Protein AF-A0A920CRT6-F1 (afdb_monomer)

Sequence (179 aa):
MFVKCAEPSNIHSDFRALINLQKKLIRDFSQVRCQIQNWLDCFFPKYGQVFKDWEGKASLITLSEFPTPTEIVMLGPKAILCRWKKDVKRAVGYKRAVQLFEAANQSIELSKGLKTAEIELRMLLEKYKMLGKHLTEILTELRRLLVQISGAKEMLVMPDLSIINLASYLSELEHPRNN

Solvent-accessible surface area (backbone atoms only — not comparable to full-atom values): 10272 Å² total; per-residue (Å²): 136,83,82,76,73,75,54,71,71,54,55,56,50,52,50,51,51,49,52,55,49,49,58,50,49,53,50,55,43,52,52,44,52,49,51,53,52,52,50,35,56,69,44,36,66,48,50,56,82,67,36,85,52,60,83,39,71,64,42,46,48,37,58,70,76,41,65,44,34,61,48,38,48,73,58,32,36,69,52,50,39,57,56,38,49,77,82,42,87,82,86,74,55,66,71,56,26,44,46,45,27,55,37,17,62,79,26,34,84,68,48,65,89,47,68,64,58,57,52,49,52,50,54,46,53,51,50,46,53,50,46,54,50,52,51,52,52,50,54,53,50,52,53,56,50,46,58,72,78,41,89,55,67,75,70,69,69,47,94,64,89,44,70,66,62,56,51,54,51,51,55,45,70,78,50,68,79,88,124

Nearest PDB structures (foldseek):
  7a0g-assembly1_GGG  TM=2.226E-01  e=9.889E-01  Serratia marcescens
  8v8v-assembly2_D  TM=3.205E-01  e=4.276E+00  Homo sapiens
  8i4v-assembly1_A  TM=3.778E-01  e=8.685E+00  Saccharomyces cerevisiae S288C
  7a0g-assembly1_EEE  TM=2.272E-01  e=2.795E+00  Serratia marcescens

Secondary structure (DSSP, 8-state):
-------HHHHHHHHHHHHHHHHHHHHHHHHHHHHHHHHHHHH-TTHHHH-S-TTSHHHHHHHHH--SHHHHHHHHHHHHHHHHHHH-SSS--HHHHHHHHHHHHTTHHHHTT-HHHHHHHHHHHHHHHHHHHHHHHHHHHHHHHHHHHS--TTGGG-SS--HHHHHHHHHHHHS----

Mean predicted aligned error: 8.72 Å

Organism: NCBI:txid116718

Radius of gyration: 22.27 Å; Cα contacts (8 Å, |Δi|>4): 135; chains: 1; bounding box: 52×34×65 Å

Structure (mmCIF, N/CA/C/O backbone):
data_AF-A0A920CRT6-F1
#
_entry.id   AF-A0A920CRT6-F1
#
loop_
_atom_site.group_PDB
_atom_site.id
_atom_site.type_symbol
_atom_site.label_atom_id
_atom_site.label_alt_id
_atom_site.label_comp_id
_atom_site.label_asym_id
_atom_site.label_entity_id
_atom_site.label_seq_id
_atom_site.pdbx_PDB_ins_code
_atom_site.Cartn_x
_atom_site.Cartn_y
_atom_site.Cartn_z
_atom_site.occupancy
_atom_site.B_iso_or_equiv
_atom_site.auth_seq_id
_atom_site.auth_comp_id
_atom_site.auth_asym_id
_atom_site.auth_atom_id
_atom_site.pdbx_PDB_model_num
ATOM 1 N N . MET A 1 1 ? 9.601 19.789 -42.447 1.00 33.09 1 MET A N 1
ATOM 2 C CA . MET A 1 1 ? 9.149 19.049 -41.248 1.00 33.09 1 MET A CA 1
ATOM 3 C C . MET A 1 1 ? 10.091 17.868 -41.073 1.00 33.09 1 MET A C 1
ATOM 5 O O . MET A 1 1 ? 9.954 16.886 -41.785 1.00 33.09 1 MET A O 1
ATOM 9 N N . PHE A 1 2 ? 11.125 18.005 -40.242 1.00 33.66 2 PHE A N 1
ATOM 10 C CA . PHE A 1 2 ? 12.077 16.920 -40.002 1.00 33.66 2 PHE A CA 1
ATOM 11 C C . PHE A 1 2 ? 11.528 16.029 -38.890 1.00 33.66 2 PHE A C 1
ATOM 13 O O . PHE A 1 2 ? 11.482 16.437 -37.731 1.00 33.66 2 PHE A O 1
ATOM 20 N N . VAL A 1 3 ? 11.099 14.819 -39.249 1.00 44.81 3 VAL A N 1
ATOM 21 C CA . VAL A 1 3 ? 10.990 13.720 -38.289 1.00 44.81 3 VAL A CA 1
ATOM 22 C C . VAL A 1 3 ? 12.421 13.433 -37.851 1.00 44.81 3 VAL A C 1
ATOM 24 O O . VAL A 1 3 ? 13.221 12.917 -38.627 1.00 44.81 3 VAL A O 1
ATOM 27 N N . LYS A 1 4 ? 12.782 13.862 -36.641 1.00 42.56 4 LYS A N 1
ATOM 28 C CA . LYS A 1 4 ? 14.066 13.523 -36.029 1.00 42.56 4 LYS A CA 1
ATOM 29 C C . LYS A 1 4 ? 14.005 12.024 -35.722 1.00 42.56 4 LYS A C 1
ATOM 31 O O . LYS A 1 4 ? 13.512 11.630 -34.671 1.00 42.56 4 LYS A O 1
ATOM 36 N N . CYS A 1 5 ? 14.409 11.186 -36.677 1.00 44.28 5 CYS A N 1
ATOM 37 C CA . CYS A 1 5 ? 14.710 9.787 -36.403 1.00 44.28 5 CYS A CA 1
ATOM 38 C C . CYS A 1 5 ? 15.778 9.797 -35.310 1.00 44.28 5 CYS A C 1
ATOM 40 O O . CYS A 1 5 ? 16.877 10.301 -35.534 1.00 44.28 5 CYS A O 1
ATOM 42 N N . ALA A 1 6 ? 15.421 9.367 -34.101 1.00 50.28 6 ALA A N 1
ATOM 43 C CA . ALA A 1 6 ? 16.376 9.277 -33.011 1.00 50.28 6 ALA A CA 1
ATOM 44 C C . ALA A 1 6 ? 17.527 8.366 -33.462 1.00 50.28 6 ALA A C 1
ATOM 46 O O . ALA A 1 6 ? 17.284 7.248 -33.915 1.00 50.28 6 ALA A O 1
ATOM 47 N N . GLU A 1 7 ? 18.764 8.860 -33.396 1.00 57.25 7 GLU A N 1
ATOM 48 C CA . GLU A 1 7 ? 19.938 8.037 -33.683 1.00 57.25 7 GLU A CA 1
ATOM 49 C C . GLU A 1 7 ? 19.944 6.818 -32.742 1.00 57.25 7 GLU A C 1
ATOM 51 O O . GLU A 1 7 ? 19.602 6.975 -31.565 1.00 57.25 7 GLU A O 1
ATOM 56 N N . PRO A 1 8 ? 20.354 5.620 -33.203 1.00 57.41 8 PRO A N 1
ATOM 57 C CA . PRO A 1 8 ? 20.359 4.401 -32.386 1.00 57.41 8 PRO A CA 1
ATOM 58 C C . PRO A 1 8 ? 21.058 4.587 -31.029 1.00 57.41 8 PRO A C 1
ATOM 60 O O . PRO A 1 8 ? 20.566 4.128 -30.002 1.00 57.41 8 PRO A O 1
ATOM 63 N N . SER A 1 9 ? 22.149 5.363 -31.011 1.00 60.44 9 SER A N 1
ATOM 64 C CA . SER A 1 9 ? 22.884 5.768 -29.802 1.00 60.44 9 SER A CA 1
ATOM 65 C C . SER A 1 9 ? 21.994 6.443 -28.742 1.00 60.44 9 SER A C 1
ATOM 67 O O . SER A 1 9 ? 22.097 6.147 -27.550 1.00 60.44 9 SER A O 1
ATOM 69 N N . ASN A 1 10 ? 21.062 7.300 -29.170 1.00 74.00 10 ASN A N 1
ATOM 70 C CA . ASN A 1 10 ? 20.166 8.029 -28.275 1.00 74.00 10 ASN A CA 1
ATOM 71 C C . ASN A 1 10 ? 19.123 7.100 -27.630 1.00 74.00 10 ASN A C 1
ATOM 73 O O . ASN A 1 10 ? 18.883 7.170 -26.429 1.00 74.00 10 ASN A O 1
ATOM 77 N N . ILE A 1 11 ? 18.574 6.154 -28.399 1.00 75.44 11 ILE A N 1
ATOM 78 C CA . ILE A 1 11 ? 17.569 5.197 -27.909 1.00 75.44 11 ILE A CA 1
ATOM 79 C C . ILE A 1 11 ? 18.161 4.271 -26.831 1.00 75.44 11 ILE A C 1
ATOM 81 O O . ILE A 1 11 ? 17.526 4.035 -25.802 1.00 75.44 11 ILE A O 1
ATOM 85 N N . HIS A 1 12 ? 19.386 3.771 -27.025 1.00 79.12 12 HIS A N 1
ATOM 86 C CA . HIS A 1 12 ? 20.067 2.947 -26.017 1.00 79.12 12 HIS A CA 1
ATOM 87 C C . HIS A 1 12 ? 20.404 3.739 -24.743 1.00 79.12 12 HIS A C 1
ATOM 89 O O . HIS A 1 12 ? 20.269 3.214 -23.633 1.00 79.12 12 HIS A O 1
ATOM 95 N N . SER A 1 13 ? 20.798 5.009 -24.889 1.00 83.44 13 SER A N 1
ATOM 96 C CA . SER A 1 13 ? 21.049 5.919 -23.766 1.00 83.44 13 SER A CA 1
ATOM 97 C C . SER A 1 13 ? 19.779 6.175 -22.944 1.00 83.44 13 SER A C 1
ATOM 99 O O . SER A 1 13 ? 19.788 5.989 -21.723 1.00 83.44 13 SER A O 1
ATOM 101 N N . ASP A 1 14 ? 18.668 6.509 -23.605 1.00 85.94 14 ASP A N 1
ATOM 102 C CA . ASP A 1 14 ? 17.363 6.726 -22.968 1.00 85.94 14 ASP A CA 1
ATOM 103 C C . ASP A 1 14 ? 16.865 5.464 -22.257 1.00 85.94 14 ASP A C 1
ATOM 105 O O . ASP A 1 14 ? 16.404 5.518 -21.113 1.00 85.94 14 ASP A O 1
ATOM 109 N N . PHE A 1 15 ? 17.025 4.299 -22.888 1.00 84.88 15 PHE A N 1
ATOM 110 C CA . PHE A 1 15 ? 16.661 3.017 -22.295 1.00 84.88 15 PHE A CA 1
ATOM 111 C C . PHE A 1 15 ? 17.448 2.741 -21.004 1.00 84.88 15 PHE A C 1
ATOM 113 O O . PHE A 1 15 ? 16.866 2.396 -19.971 1.00 84.88 15 PHE A O 1
ATOM 120 N N . ARG A 1 16 ? 18.766 2.978 -21.014 1.00 85.44 16 ARG A N 1
ATOM 121 C CA . ARG A 1 16 ? 19.613 2.851 -19.819 1.00 85.44 16 ARG A CA 1
ATOM 122 C C . ARG A 1 16 ? 19.219 3.852 -18.728 1.00 85.44 16 ARG A C 1
ATOM 124 O O . ARG A 1 16 ? 19.164 3.486 -17.550 1.00 85.44 16 ARG A O 1
ATOM 131 N N . ALA A 1 17 ? 18.921 5.097 -19.095 1.00 90.06 17 ALA A N 1
ATOM 132 C CA . ALA A 1 17 ? 18.460 6.116 -18.154 1.00 90.06 17 ALA A CA 1
ATOM 133 C C . ALA A 1 17 ? 17.138 5.708 -17.479 1.00 90.06 17 ALA A C 1
ATOM 135 O O . ALA A 1 17 ? 17.013 5.809 -16.254 1.00 90.06 17 ALA A O 1
ATOM 136 N N . LEU A 1 18 ? 16.189 5.161 -18.243 1.00 89.81 18 LEU A N 1
ATOM 137 C CA . LEU A 1 18 ? 14.912 4.670 -17.727 1.00 89.81 18 LEU A CA 1
ATOM 138 C C . LEU A 1 18 ? 15.068 3.453 -16.810 1.00 89.81 18 LEU A C 1
ATOM 140 O O . LEU A 1 18 ? 14.403 3.402 -15.777 1.00 89.81 18 LEU A O 1
ATOM 144 N N . ILE A 1 19 ? 15.975 2.516 -17.108 1.00 88.00 19 ILE A N 1
ATOM 145 C CA . ILE A 1 19 ? 16.288 1.386 -16.210 1.00 88.00 19 ILE A CA 1
ATOM 146 C C . ILE A 1 19 ? 16.832 1.891 -14.870 1.00 88.00 19 ILE A C 1
ATOM 148 O O . ILE A 1 19 ? 16.412 1.437 -13.801 1.00 88.00 19 ILE A O 1
ATOM 152 N N . ASN A 1 20 ? 17.736 2.871 -14.898 1.00 89.62 20 ASN A N 1
ATOM 153 C CA . ASN A 1 20 ? 18.267 3.474 -13.676 1.00 89.62 20 ASN A CA 1
ATOM 154 C C . ASN A 1 20 ? 17.171 4.174 -12.860 1.00 89.62 20 ASN A C 1
ATOM 156 O O . ASN A 1 20 ? 17.135 4.046 -11.629 1.00 89.62 20 ASN A O 1
ATOM 160 N N . LEU A 1 21 ? 16.254 4.872 -13.533 1.00 91.56 21 LEU A N 1
ATOM 161 C CA . LEU A 1 21 ? 15.120 5.529 -12.892 1.00 91.56 21 LEU A CA 1
ATOM 162 C C . LEU A 1 21 ? 14.134 4.512 -12.299 1.00 91.56 21 LEU A C 1
ATOM 164 O O . LEU A 1 21 ? 13.744 4.653 -11.141 1.00 91.56 21 LEU A O 1
ATOM 168 N N . GLN A 1 22 ? 13.809 3.443 -13.031 1.00 90.69 22 GLN A N 1
ATOM 169 C CA . GLN A 1 22 ? 13.000 2.320 -12.549 1.00 90.69 22 GLN A CA 1
ATOM 170 C C . GLN A 1 22 ? 13.606 1.719 -11.273 1.00 90.69 22 GLN A C 1
ATOM 172 O O . GLN A 1 22 ? 12.915 1.548 -10.268 1.00 90.69 22 GLN A O 1
ATOM 177 N N . LYS A 1 23 ? 14.920 1.459 -11.278 1.00 90.19 23 LYS A N 1
ATOM 178 C CA . LYS A 1 23 ? 15.653 0.923 -10.123 1.00 90.19 23 LYS A CA 1
ATOM 179 C C . LYS A 1 23 ? 15.553 1.847 -8.909 1.00 90.19 23 LYS A C 1
ATOM 181 O O . LYS A 1 23 ? 15.460 1.362 -7.782 1.00 90.19 23 LYS A O 1
ATOM 186 N N . LYS A 1 24 ? 15.600 3.168 -9.113 1.00 92.56 24 LYS A N 1
ATOM 187 C CA . LYS A 1 24 ? 15.410 4.155 -8.042 1.00 92.56 24 LYS A CA 1
ATOM 188 C C . LYS A 1 24 ? 13.980 4.114 -7.501 1.00 92.56 24 LYS A C 1
ATOM 190 O O . LYS A 1 24 ? 13.816 3.946 -6.297 1.00 92.56 24 LYS A O 1
ATOM 195 N N . LEU A 1 25 ? 12.972 4.168 -8.373 1.00 93.06 25 LEU A N 1
ATOM 196 C CA . LEU A 1 25 ? 11.569 4.138 -7.953 1.00 93.06 25 LEU A CA 1
ATOM 197 C C . LEU A 1 25 ? 11.197 2.855 -7.210 1.00 93.06 25 LEU A C 1
ATOM 199 O O . LEU A 1 25 ? 10.467 2.932 -6.231 1.00 93.06 25 LEU A O 1
ATOM 203 N N . ILE A 1 26 ? 11.714 1.692 -7.618 1.00 91.00 26 ILE A N 1
ATOM 204 C CA . ILE A 1 26 ? 11.467 0.426 -6.908 1.00 91.00 26 ILE A CA 1
ATOM 205 C C . ILE A 1 26 ? 11.993 0.491 -5.468 1.00 91.00 26 ILE A C 1
ATOM 207 O O . ILE A 1 26 ? 11.313 0.031 -4.553 1.00 91.00 26 ILE A O 1
ATOM 211 N N . ARG A 1 27 ? 13.171 1.090 -5.238 1.00 93.75 27 ARG A N 1
ATOM 212 C CA . ARG A 1 27 ? 13.697 1.278 -3.875 1.00 93.75 27 ARG A CA 1
ATOM 213 C C . ARG A 1 27 ? 12.811 2.211 -3.058 1.00 93.75 27 ARG A C 1
ATOM 215 O O . ARG A 1 27 ? 12.439 1.855 -1.943 1.00 93.75 27 ARG A O 1
ATOM 222 N N . ASP A 1 28 ? 12.442 3.355 -3.629 1.00 94.56 28 ASP A N 1
ATOM 223 C CA . ASP A 1 28 ? 11.594 4.342 -2.956 1.00 94.56 28 ASP A CA 1
ATOM 224 C C . ASP A 1 28 ? 10.211 3.748 -2.629 1.00 94.56 28 ASP A C 1
ATOM 226 O O . ASP A 1 28 ? 9.681 3.950 -1.537 1.00 94.56 28 ASP A O 1
ATOM 230 N N . PHE A 1 29 ? 9.647 2.959 -3.548 1.00 93.38 29 PHE A N 1
ATOM 231 C CA . PHE A 1 29 ? 8.371 2.266 -3.374 1.00 93.38 29 PHE A CA 1
ATOM 232 C C . PHE A 1 29 ? 8.443 1.230 -2.248 1.00 93.38 29 PHE A C 1
ATOM 234 O O . PHE A 1 29 ? 7.599 1.241 -1.353 1.00 93.38 29 PHE A O 1
ATOM 241 N N . SER A 1 30 ? 9.480 0.387 -2.233 1.00 94.00 30 SER A N 1
ATOM 242 C CA . SER A 1 30 ? 9.711 -0.588 -1.158 1.00 94.00 30 SER A CA 1
ATOM 243 C C . SER A 1 30 ? 9.908 0.075 0.204 1.00 94.00 30 SER A C 1
ATOM 245 O O . SER A 1 30 ? 9.388 -0.417 1.205 1.00 94.00 30 SER A O 1
ATOM 247 N N . GLN A 1 31 ? 10.607 1.212 0.258 1.00 97.12 31 GLN A N 1
ATOM 248 C CA . GLN A 1 31 ? 10.770 1.966 1.499 1.00 97.12 31 GLN A CA 1
ATOM 249 C C . GLN A 1 31 ? 9.420 2.457 2.030 1.00 97.12 31 GLN A C 1
ATOM 251 O O . GLN A 1 31 ? 9.129 2.271 3.208 1.00 97.12 31 GLN A O 1
ATOM 256 N N . VAL A 1 32 ? 8.571 3.023 1.170 1.00 97.56 32 VAL A N 1
ATOM 257 C CA . VAL A 1 32 ? 7.234 3.488 1.574 1.00 97.56 32 VAL A CA 1
ATOM 258 C C . VAL A 1 32 ? 6.349 2.330 2.031 1.00 97.56 32 VAL A C 1
ATOM 260 O O . VAL A 1 32 ? 5.648 2.468 3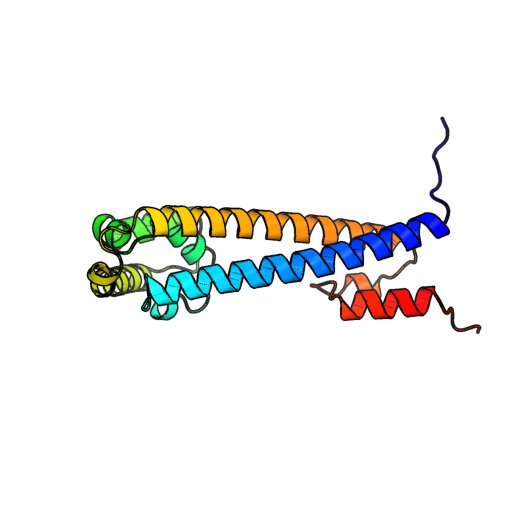.030 1.00 97.56 32 VAL A O 1
ATOM 263 N N . ARG A 1 33 ? 6.414 1.168 1.368 1.00 96.44 33 ARG A N 1
ATOM 264 C CA . ARG A 1 33 ? 5.696 -0.040 1.814 1.00 96.44 33 ARG A CA 1
ATOM 265 C C . ARG A 1 33 ? 6.114 -0.458 3.222 1.00 96.44 33 ARG A C 1
ATOM 267 O O . ARG A 1 33 ? 5.256 -0.734 4.052 1.00 96.44 33 ARG A O 1
ATOM 274 N N . CYS A 1 34 ? 7.417 -0.449 3.500 1.00 96.94 34 CYS A N 1
ATOM 275 C CA . CYS A 1 34 ? 7.950 -0.746 4.828 1.00 96.94 34 CYS A CA 1
ATOM 276 C C . CYS A 1 34 ? 7.477 0.279 5.873 1.00 96.94 34 CYS A C 1
ATOM 278 O O . CYS A 1 34 ? 7.047 -0.101 6.956 1.00 96.94 34 CYS A O 1
ATOM 280 N N . GLN A 1 35 ? 7.469 1.572 5.534 1.00 97.00 35 GLN A N 1
ATOM 281 C CA . GLN A 1 35 ? 6.957 2.620 6.424 1.00 97.00 35 GLN A CA 1
ATOM 282 C C . GLN A 1 35 ? 5.475 2.421 6.765 1.00 97.00 35 GLN A C 1
ATOM 284 O O . GLN A 1 35 ? 5.103 2.555 7.926 1.00 97.00 35 GLN A O 1
ATOM 289 N N . ILE A 1 36 ? 4.640 2.059 5.785 1.00 96.56 36 ILE A N 1
ATOM 290 C CA . ILE A 1 36 ? 3.218 1.766 6.021 1.00 96.56 36 ILE A CA 1
ATOM 291 C C . ILE A 1 36 ? 3.059 0.519 6.895 1.00 96.56 36 ILE A C 1
ATOM 293 O O . ILE A 1 36 ? 2.258 0.537 7.825 1.00 96.56 36 ILE A O 1
ATOM 297 N N . GLN A 1 37 ? 3.832 -0.540 6.646 1.00 95.12 37 GLN A N 1
ATOM 298 C CA . GLN A 1 37 ? 3.794 -1.742 7.480 1.00 95.12 37 GLN A CA 1
ATOM 299 C C . GLN A 1 37 ? 4.174 -1.427 8.933 1.00 95.12 37 GLN A C 1
ATOM 301 O O . GLN A 1 37 ? 3.429 -1.774 9.842 1.00 95.12 37 GLN A O 1
ATOM 306 N N . ASN A 1 38 ? 5.260 -0.683 9.150 1.00 94.25 38 ASN A N 1
ATOM 307 C CA . ASN A 1 38 ? 5.677 -0.262 10.488 1.00 94.25 38 ASN A CA 1
ATOM 308 C C . ASN A 1 38 ? 4.616 0.611 11.168 1.00 94.25 38 ASN A C 1
ATOM 310 O O . ASN A 1 38 ? 4.371 0.473 12.363 1.00 94.25 38 ASN A O 1
ATOM 314 N N . TRP A 1 39 ? 3.962 1.499 10.412 1.00 93.81 39 TRP A N 1
ATOM 315 C CA . TRP A 1 39 ? 2.852 2.295 10.926 1.00 93.81 39 TRP A CA 1
ATOM 316 C C . TRP A 1 39 ? 1.710 1.393 11.415 1.00 93.81 39 TRP A C 1
ATOM 318 O O . TRP A 1 39 ? 1.204 1.581 12.521 1.00 93.81 39 TRP A O 1
ATOM 328 N N . LEU A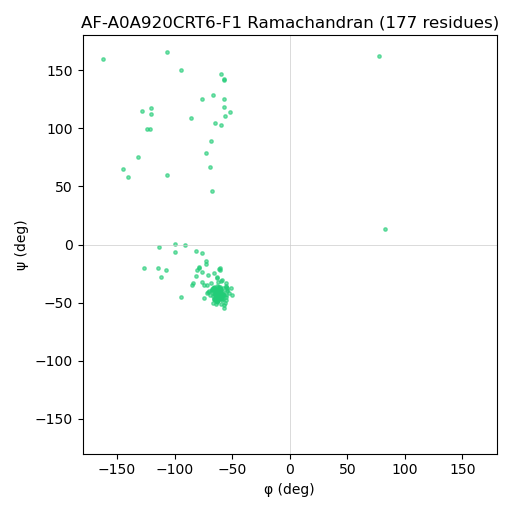 1 40 ? 1.335 0.380 10.625 1.00 93.62 40 LEU A N 1
ATOM 329 C CA . LEU A 1 40 ? 0.311 -0.594 11.009 1.00 93.62 40 LEU A CA 1
ATOM 330 C C . LEU A 1 40 ? 0.725 -1.369 12.258 1.00 93.62 40 LEU A C 1
ATOM 332 O O . LEU A 1 40 ? -0.093 -1.533 13.154 1.00 93.62 40 LEU A O 1
ATOM 336 N N . ASP A 1 41 ? 1.979 -1.792 12.362 1.00 91.31 41 ASP A N 1
ATOM 337 C CA . ASP A 1 41 ? 2.457 -2.550 13.518 1.00 91.31 41 ASP A CA 1
ATOM 338 C C . ASP A 1 41 ? 2.444 -1.705 14.807 1.00 91.31 41 ASP A C 1
ATOM 340 O O . ASP A 1 41 ? 2.086 -2.209 15.872 1.00 91.31 41 ASP A O 1
ATOM 344 N N . CYS A 1 42 ? 2.760 -0.408 14.714 1.00 88.94 42 CYS A N 1
ATOM 345 C CA . CYS A 1 42 ? 2.756 0.515 15.852 1.00 88.94 42 CYS A CA 1
ATOM 346 C C . CYS A 1 42 ? 1.345 0.914 16.305 1.00 88.94 42 CYS A C 1
ATOM 348 O O . CYS A 1 42 ? 1.063 0.939 17.503 1.00 88.94 42 CYS A O 1
ATOM 350 N N . PHE A 1 43 ? 0.462 1.257 15.364 1.00 87.81 43 PHE A N 1
ATOM 351 C CA . PHE A 1 43 ? -0.821 1.899 15.681 1.00 87.81 43 PHE A CA 1
ATOM 352 C C . PHE A 1 43 ? -2.024 0.969 15.511 1.00 87.81 43 PHE A C 1
ATOM 354 O O . PHE A 1 43 ? -3.063 1.174 16.142 1.00 87.81 43 PHE A O 1
ATOM 361 N N . PHE A 1 44 ? -1.891 -0.089 14.710 1.00 90.62 44 PHE A N 1
ATOM 362 C CA . PHE A 1 44 ? -2.956 -1.049 14.439 1.00 90.62 44 PHE A CA 1
ATOM 363 C C . PHE A 1 44 ? -2.448 -2.509 14.370 1.00 90.62 44 PHE A C 1
ATOM 365 O O . PHE A 1 44 ? -2.680 -3.209 13.381 1.00 90.62 44 PHE A O 1
ATOM 372 N N . PRO A 1 45 ? -1.818 -3.037 15.435 1.00 88.38 45 PRO A N 1
ATOM 373 C CA . PRO A 1 45 ? -1.089 -4.315 15.408 1.00 88.38 45 PRO A CA 1
ATOM 374 C C . PRO A 1 45 ? -1.945 -5.542 15.048 1.00 88.38 45 PRO A C 1
ATOM 376 O O . PRO A 1 45 ? -1.430 -6.579 14.634 1.00 88.38 45 PRO A O 1
ATOM 379 N N . LYS A 1 46 ? -3.275 -5.457 15.188 1.00 90.19 46 LYS A N 1
ATOM 380 C CA . LYS A 1 46 ? -4.209 -6.539 14.819 1.00 90.19 46 LYS A CA 1
ATOM 381 C C . LYS A 1 46 ? -4.716 -6.456 13.381 1.00 90.19 46 LYS A C 1
ATOM 383 O O . LYS A 1 46 ? -5.456 -7.338 12.947 1.00 90.19 46 LYS A O 1
ATOM 388 N N . TYR A 1 47 ? -4.296 -5.453 12.615 1.00 92.50 47 TYR A N 1
ATOM 389 C CA . TYR A 1 47 ? -4.740 -5.250 11.238 1.00 92.50 47 TYR A CA 1
ATOM 390 C C . TYR A 1 47 ? -4.426 -6.449 10.334 1.00 92.50 47 TYR A C 1
ATOM 392 O O . TYR A 1 47 ? -5.293 -6.918 9.589 1.00 92.50 47 TYR A O 1
ATOM 400 N N . GLY A 1 48 ? -3.225 -7.021 10.479 1.00 91.19 48 GLY A N 1
ATOM 401 C CA . GLY A 1 48 ? -2.770 -8.190 9.718 1.00 91.19 48 GLY A CA 1
ATOM 402 C C . GLY A 1 48 ? -3.632 -9.448 9.906 1.00 91.19 48 GLY A C 1
ATOM 403 O O . GLY A 1 48 ? -3.675 -10.316 9.034 1.00 91.19 48 GLY A O 1
ATOM 404 N N . GLN A 1 49 ? -4.382 -9.541 11.012 1.00 91.19 49 GLN A N 1
ATOM 405 C CA . GLN A 1 49 ? -5.308 -10.655 11.267 1.00 91.19 49 GLN A CA 1
ATOM 406 C C . GLN A 1 49 ? -6.542 -10.594 10.355 1.00 91.19 49 GLN A C 1
ATOM 408 O O . GLN A 1 49 ? -7.149 -11.620 10.041 1.00 91.19 49 GLN A O 1
ATOM 413 N N . VAL A 1 50 ? -6.903 -9.391 9.907 1.00 92.88 50 VAL A N 1
ATOM 414 C CA . VAL A 1 50 ? -8.058 -9.120 9.044 1.00 92.88 50 VAL A CA 1
ATOM 415 C C . VAL A 1 50 ? -7.631 -9.103 7.579 1.00 92.88 50 VAL A C 1
ATOM 417 O O . VAL A 1 50 ? -8.278 -9.720 6.721 1.00 92.88 50 VAL A O 1
ATOM 420 N N . PHE A 1 51 ? -6.516 -8.425 7.309 1.00 92.81 51 PHE A N 1
ATOM 421 C CA . PHE A 1 51 ? -5.913 -8.272 5.995 1.00 92.81 51 PHE A CA 1
ATOM 422 C C . PHE A 1 51 ? -4.485 -8.810 6.010 1.00 92.81 51 PHE A C 1
ATOM 424 O O . PHE A 1 51 ? -3.561 -8.116 6.412 1.00 92.81 51 PHE A O 1
ATOM 431 N N . LYS A 1 52 ? -4.299 -10.040 5.513 1.00 90.00 52 LYS A N 1
ATOM 432 C CA . LYS A 1 52 ? -2.954 -10.615 5.327 1.00 90.00 52 LYS A CA 1
ATOM 433 C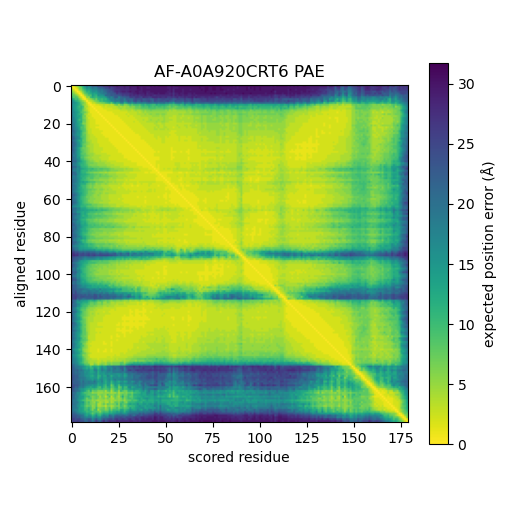 C . LYS A 1 52 ? -2.083 -9.786 4.381 1.00 90.00 52 LYS A C 1
ATOM 435 O O . LYS A 1 52 ? -0.870 -9.776 4.521 1.00 90.00 52 LYS A O 1
ATOM 440 N N . ASP A 1 53 ? -2.725 -9.142 3.412 1.00 91.38 53 ASP A N 1
ATOM 441 C CA . ASP A 1 53 ? -2.108 -8.205 2.486 1.00 91.38 53 ASP A CA 1
ATOM 442 C C . ASP A 1 53 ? -2.809 -6.852 2.632 1.00 91.38 53 ASP A C 1
ATOM 444 O O . ASP A 1 53 ? -3.997 -6.714 2.304 1.00 91.38 53 ASP 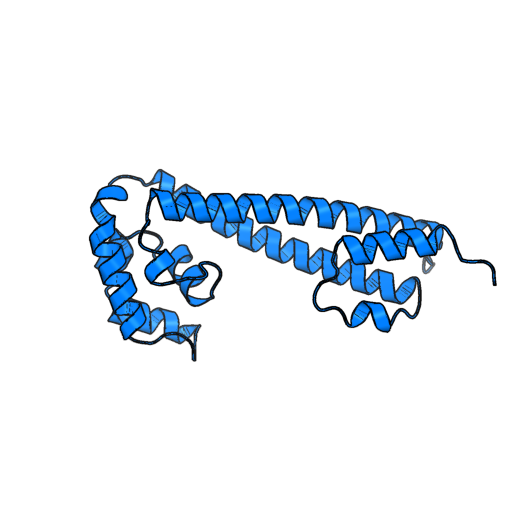A O 1
ATOM 448 N N . TRP A 1 54 ? -2.083 -5.865 3.158 1.00 94.19 54 TRP A N 1
ATOM 449 C CA . TRP A 1 54 ? -2.615 -4.522 3.356 1.00 94.19 54 TRP A CA 1
ATOM 450 C C . TRP A 1 54 ? -2.776 -3.758 2.030 1.00 94.19 54 TRP A C 1
ATOM 452 O O . TRP A 1 54 ? -3.548 -2.798 1.972 1.00 94.19 54 TRP A O 1
ATOM 462 N N . GLU A 1 55 ? -2.139 -4.197 0.944 1.00 93.94 55 GLU A N 1
ATOM 463 C CA . GLU A 1 55 ? -2.260 -3.584 -0.388 1.00 93.94 55 GLU A CA 1
ATOM 464 C C . GLU A 1 55 ? -3.521 -4.045 -1.126 1.00 93.94 55 GLU A C 1
ATOM 466 O O . GLU A 1 55 ? -3.885 -3.504 -2.175 1.00 93.94 55 GLU A O 1
ATOM 471 N N . GLY A 1 56 ? -4.257 -4.999 -0.552 1.00 92.44 56 GLY A N 1
ATOM 472 C CA . GLY A 1 56 ? -5.546 -5.426 -1.066 1.00 92.44 56 GLY A CA 1
ATOM 473 C C . GLY A 1 56 ? -6.539 -4.263 -1.167 1.00 92.44 56 GLY A C 1
ATOM 474 O O . GLY A 1 56 ? -6.644 -3.418 -0.279 1.00 92.44 56 GLY A O 1
ATOM 475 N N . LYS A 1 57 ? -7.356 -4.252 -2.227 1.00 91.44 57 LYS A N 1
ATOM 476 C CA . LYS A 1 57 ? -8.280 -3.144 -2.545 1.00 91.44 57 LYS A CA 1
ATOM 477 C C . LYS A 1 57 ? -9.155 -2.695 -1.365 1.00 91.44 57 LYS A C 1
ATOM 479 O O . LYS A 1 57 ? -9.318 -1.503 -1.140 1.00 91.44 57 LYS A O 1
ATOM 484 N N . ALA A 1 58 ? -9.714 -3.643 -0.612 1.00 92.56 58 ALA A N 1
ATOM 485 C CA . ALA A 1 58 ? -10.546 -3.334 0.552 1.00 92.56 58 ALA A CA 1
ATOM 486 C C . ALA A 1 58 ? -9.748 -2.703 1.702 1.00 92.56 58 ALA A C 1
ATOM 488 O O . ALA A 1 58 ? -10.235 -1.771 2.333 1.00 92.56 58 ALA A O 1
ATOM 489 N N . SER A 1 59 ? -8.522 -3.181 1.922 1.00 94.88 59 SER A N 1
ATOM 490 C CA . SER A 1 59 ? -7.604 -2.628 2.912 1.00 94.88 59 SER A CA 1
ATOM 491 C C . SER A 1 59 ? -7.191 -1.205 2.539 1.00 94.88 59 SER A C 1
ATOM 493 O O . SER A 1 59 ? -7.318 -0.301 3.355 1.00 94.88 59 SER A O 1
ATOM 495 N N . LEU A 1 60 ? -6.810 -0.957 1.282 1.00 94.81 60 LEU A N 1
ATOM 496 C CA . LEU A 1 60 ? -6.479 0.393 0.820 1.00 94.81 60 LEU A CA 1
ATOM 497 C C . LEU A 1 60 ? -7.656 1.371 0.944 1.00 94.81 60 LEU A C 1
ATOM 499 O O . LEU A 1 60 ? -7.431 2.534 1.271 1.00 94.81 60 LEU A O 1
ATOM 503 N N . ILE A 1 61 ? -8.898 0.924 0.709 1.00 94.12 61 ILE A N 1
ATOM 504 C CA . ILE A 1 61 ? -10.101 1.740 0.959 1.00 94.12 61 ILE A CA 1
ATOM 505 C C . ILE A 1 61 ? -10.214 2.061 2.450 1.00 94.12 61 ILE A C 1
ATOM 507 O O . ILE A 1 61 ? -10.383 3.222 2.806 1.00 94.12 61 ILE A O 1
ATOM 511 N N . THR A 1 62 ? -10.071 1.053 3.313 1.00 94.69 62 THR A N 1
ATOM 512 C CA . THR A 1 62 ? -10.103 1.222 4.770 1.00 94.69 62 THR A CA 1
ATOM 513 C C . THR A 1 62 ? -9.058 2.221 5.250 1.00 94.69 62 THR A C 1
ATOM 515 O O . THR A 1 62 ? -9.422 3.220 5.857 1.00 94.69 62 THR A O 1
ATOM 518 N N . LEU A 1 63 ? -7.787 2.023 4.899 1.00 94.88 63 LEU A N 1
ATOM 519 C CA . LEU A 1 63 ? -6.693 2.908 5.304 1.00 94.88 63 LEU A CA 1
ATOM 520 C C . LEU A 1 63 ? -6.804 4.317 4.704 1.00 94.88 63 LEU A C 1
ATOM 522 O O . LEU A 1 63 ? -6.256 5.257 5.263 1.00 94.88 63 LEU A O 1
ATOM 526 N N . SER A 1 64 ? -7.495 4.484 3.571 1.00 93.06 64 SER A N 1
ATOM 527 C CA . SER A 1 64 ? -7.676 5.808 2.960 1.00 93.06 64 SER A CA 1
ATOM 528 C C . SER A 1 64 ? -8.839 6.599 3.566 1.00 93.06 64 SER A C 1
ATOM 530 O O . SER A 1 64 ? -8.777 7.823 3.579 1.00 93.06 64 SER A O 1
ATOM 532 N N . GLU A 1 65 ? -9.912 5.936 4.004 1.00 92.25 65 GLU A N 1
ATOM 533 C CA . GLU A 1 65 ? -11.167 6.611 4.381 1.00 92.25 65 GLU A CA 1
ATOM 534 C C . GLU A 1 65 ? -11.500 6.556 5.868 1.00 92.25 65 GLU A C 1
ATOM 536 O O . GLU A 1 65 ? -12.193 7.435 6.369 1.00 92.25 65 GLU A O 1
ATOM 541 N N . PHE A 1 66 ? -11.047 5.519 6.559 1.00 90.88 66 PHE A N 1
ATOM 542 C CA . PHE A 1 66 ? -11.236 5.335 7.994 1.00 90.88 66 PHE A CA 1
ATOM 543 C C . PHE A 1 66 ? -9.976 4.665 8.571 1.00 90.88 66 PHE A C 1
ATOM 545 O O . PHE A 1 66 ? -10.025 3.502 8.984 1.00 90.88 66 PHE A O 1
ATOM 552 N N . PRO A 1 67 ? -8.821 5.366 8.518 1.00 87.62 67 PRO A N 1
ATOM 553 C CA . PRO A 1 67 ? -7.512 4.820 8.879 1.00 87.62 67 PRO A CA 1
ATOM 554 C C . PRO A 1 67 ? -7.388 4.401 10.341 1.00 87.62 67 PRO A C 1
ATOM 556 O O . PRO A 1 67 ? -6.576 3.528 10.650 1.00 87.62 67 PRO A O 1
ATOM 559 N N . THR A 1 68 ? -8.139 5.028 11.248 1.00 87.50 68 THR A N 1
ATOM 560 C CA . THR A 1 68 ? -7.959 4.794 12.681 1.00 87.50 68 THR A CA 1
ATOM 561 C C . THR A 1 68 ? -8.904 3.731 13.235 1.00 87.50 68 THR A C 1
ATOM 563 O O . THR A 1 68 ? -10.056 3.610 12.799 1.00 87.50 68 THR A O 1
ATOM 566 N N . PRO A 1 69 ? -8.476 3.006 14.286 1.00 89.56 69 PRO A N 1
ATOM 567 C CA . PRO A 1 69 ? -9.364 2.117 15.023 1.00 89.56 69 PRO A CA 1
ATOM 568 C C . PRO A 1 69 ? -10.632 2.813 15.544 1.00 89.56 69 PRO A C 1
ATOM 570 O O . PRO A 1 69 ? -11.719 2.240 15.502 1.00 89.56 69 PRO A O 1
ATOM 573 N N . THR A 1 70 ? -10.515 4.069 15.983 1.00 88.75 70 THR A N 1
ATOM 574 C CA . THR A 1 70 ? -11.643 4.865 16.487 1.00 88.75 70 THR A CA 1
ATOM 575 C C . THR A 1 70 ? -12.692 5.127 15.404 1.00 88.75 70 THR A C 1
ATOM 577 O O . THR A 1 70 ? -13.881 4.925 15.647 1.00 88.75 70 THR A O 1
ATOM 580 N N . GLU A 1 71 ? -12.277 5.530 14.199 1.00 89.50 71 GLU A N 1
ATOM 581 C CA . GLU A 1 71 ? -13.191 5.754 13.069 1.00 89.50 71 GLU A CA 1
ATOM 582 C C . GLU A 1 71 ? -13.876 4.456 12.632 1.00 89.50 71 GLU A C 1
ATOM 584 O O . GLU A 1 71 ? -15.085 4.445 12.406 1.00 89.50 71 GLU A O 1
ATOM 589 N N . ILE A 1 72 ? -13.133 3.345 12.573 1.00 92.75 72 ILE A N 1
ATOM 590 C CA . ILE A 1 72 ? -13.678 2.018 12.243 1.00 92.75 72 ILE A CA 1
ATOM 591 C C . ILE A 1 72 ? -14.787 1.621 13.218 1.00 92.75 72 ILE A C 1
ATOM 593 O O . ILE A 1 72 ? -15.854 1.162 12.797 1.00 92.75 72 ILE A O 1
ATOM 597 N N . VAL A 1 73 ? -14.543 1.789 14.520 1.00 92.12 73 VAL A N 1
ATOM 598 C CA . VAL A 1 73 ? -15.523 1.450 15.556 1.00 92.12 73 VAL A CA 1
ATOM 599 C C . VAL A 1 73 ? -16.728 2.385 15.497 1.00 92.12 73 VAL A C 1
ATOM 601 O O . VAL A 1 73 ? -17.861 1.923 15.597 1.00 92.12 73 VAL A O 1
ATOM 604 N N . MET A 1 74 ? -16.518 3.676 15.245 1.00 92.00 74 MET A N 1
ATOM 605 C CA . MET A 1 74 ? -17.612 4.632 15.073 1.00 92.00 74 MET A CA 1
ATOM 606 C C . MET A 1 74 ? -18.495 4.302 13.858 1.00 92.00 74 MET A C 1
ATOM 608 O O . MET A 1 74 ? -19.716 4.421 13.935 1.00 92.00 74 MET A O 1
ATOM 612 N N . LEU A 1 75 ? -17.898 3.863 12.744 1.00 94.56 75 LEU A N 1
ATOM 613 C CA . LEU A 1 75 ? -18.625 3.528 11.517 1.00 94.56 75 LEU A CA 1
ATOM 614 C C . LEU A 1 75 ? -19.433 2.226 11.659 1.00 94.56 75 LEU A C 1
ATOM 616 O O . LEU A 1 75 ? -20.567 2.117 11.187 1.00 94.56 75 LEU A O 1
ATOM 620 N N . GLY A 1 76 ? -18.830 1.220 12.294 1.00 94.44 76 GLY A N 1
ATOM 621 C CA . GLY A 1 76 ? -19.420 -0.094 12.518 1.00 94.44 76 GLY A CA 1
ATOM 622 C C . GLY A 1 76 ? -19.423 -1.028 11.288 1.00 94.44 76 GLY A C 1
ATOM 623 O O . GLY A 1 76 ? -19.318 -0.596 10.134 1.00 94.44 76 GLY A O 1
ATOM 624 N N . PRO A 1 77 ? -19.603 -2.351 11.491 1.00 94.88 77 PRO A N 1
ATOM 625 C CA . PRO A 1 77 ? -19.390 -3.362 10.445 1.00 94.88 77 PRO A CA 1
ATOM 626 C C . PRO A 1 77 ? -20.295 -3.222 9.214 1.00 94.88 77 PRO A C 1
ATOM 628 O O . PRO A 1 77 ? -19.874 -3.483 8.085 1.00 94.88 77 PRO A O 1
ATOM 631 N N . LYS A 1 78 ? -21.560 -2.825 9.412 1.00 94.56 78 LYS A N 1
ATOM 632 C CA . LYS A 1 78 ? -22.538 -2.691 8.318 1.00 94.56 78 LYS A CA 1
ATOM 633 C C . LYS A 1 78 ? -22.138 -1.581 7.346 1.00 94.56 78 LYS A C 1
ATOM 635 O O . LYS A 1 78 ? -22.148 -1.806 6.137 1.00 94.56 78 LYS A O 1
ATOM 640 N N . ALA A 1 79 ? -21.760 -0.414 7.865 1.00 94.50 79 ALA A N 1
ATOM 641 C CA . ALA A 1 79 ? -21.359 0.725 7.047 1.00 94.50 79 ALA A CA 1
ATOM 642 C C . ALA A 1 79 ? -20.043 0.448 6.305 1.00 94.50 79 ALA A C 1
ATOM 644 O O . ALA A 1 79 ? -19.962 0.709 5.104 1.00 94.50 79 ALA A O 1
ATOM 645 N N . ILE A 1 80 ? -19.070 -0.185 6.973 1.00 94.50 80 ILE A N 1
ATOM 646 C CA . ILE A 1 80 ? -17.810 -0.637 6.360 1.00 94.50 80 ILE A CA 1
ATOM 647 C C . ILE A 1 80 ? -18.092 -1.570 5.178 1.00 94.50 80 ILE A C 1
ATOM 649 O O . ILE A 1 80 ? -17.595 -1.350 4.073 1.00 94.50 80 ILE A O 1
ATOM 653 N N . LEU A 1 81 ? -18.938 -2.589 5.375 1.00 94.12 81 LEU A N 1
ATOM 654 C CA . LEU A 1 81 ? -19.297 -3.516 4.303 1.00 94.12 81 LEU A CA 1
ATOM 655 C C . LEU A 1 81 ? -19.983 -2.797 3.136 1.00 94.12 81 LEU A C 1
ATOM 657 O O . LEU A 1 81 ? -19.648 -3.055 1.978 1.00 94.12 81 LEU A O 1
ATOM 661 N N . CYS A 1 82 ? -20.938 -1.909 3.424 1.00 92.75 82 CYS A N 1
ATOM 662 C CA . CYS A 1 82 ? -21.612 -1.110 2.403 1.00 92.75 82 CYS A CA 1
ATOM 663 C C . CYS A 1 82 ? -20.613 -0.272 1.606 1.00 92.75 82 CYS A C 1
ATOM 665 O O . CYS A 1 82 ? -20.694 -0.237 0.377 1.00 92.75 82 CYS A O 1
ATOM 667 N N . ARG A 1 83 ? -19.644 0.359 2.280 1.00 93.94 83 ARG A N 1
ATOM 668 C CA . ARG A 1 83 ? -18.598 1.130 1.613 1.00 93.94 83 ARG A CA 1
ATOM 669 C C . ARG A 1 83 ? -17.745 0.237 0.728 1.00 93.94 83 ARG A C 1
ATOM 671 O O . ARG A 1 83 ? -17.587 0.555 -0.448 1.00 93.94 83 ARG A O 1
ATOM 678 N N . TRP A 1 84 ? -17.249 -0.888 1.235 1.00 93.81 84 TRP A N 1
ATOM 679 C CA . TRP A 1 84 ? -16.438 -1.797 0.433 1.00 93.81 84 TRP A CA 1
ATOM 680 C C . TRP A 1 84 ? -17.180 -2.321 -0.795 1.00 93.81 84 TRP A C 1
ATOM 682 O O . TRP A 1 84 ? -16.596 -2.355 -1.874 1.00 93.81 84 TRP A O 1
ATOM 692 N N . LYS A 1 85 ? -18.466 -2.674 -0.678 1.00 91.31 85 LYS A N 1
ATOM 693 C CA . LYS A 1 85 ? -19.266 -3.200 -1.798 1.00 91.31 85 LYS A CA 1
ATOM 694 C C . LYS A 1 85 ? -19.414 -2.233 -2.975 1.00 91.31 85 LYS A C 1
ATOM 696 O O . LYS A 1 85 ? -19.659 -2.703 -4.085 1.00 91.31 85 LYS A O 1
ATOM 701 N N . LYS A 1 86 ? -19.230 -0.922 -2.771 1.00 90.62 86 LYS A N 1
ATOM 702 C CA . LYS A 1 86 ? -19.209 0.057 -3.873 1.00 90.62 86 LYS A CA 1
ATOM 703 C C . LYS A 1 86 ? -18.057 -0.206 -4.851 1.00 90.62 86 LYS A C 1
ATOM 705 O O . LYS A 1 86 ? -18.251 -0.096 -6.055 1.00 90.62 86 LYS A O 1
ATOM 710 N N . ASP A 1 87 ? -16.898 -0.631 -4.346 1.00 88.38 87 ASP A N 1
ATOM 711 C CA . ASP A 1 87 ? -15.671 -0.805 -5.140 1.00 88.38 87 ASP A CA 1
ATOM 712 C C . ASP A 1 87 ? -15.188 -2.259 -5.249 1.00 88.38 87 ASP A C 1
ATOM 714 O O . ASP A 1 87 ? -14.409 -2.606 -6.144 1.00 88.38 87 ASP A O 1
ATOM 718 N N . VAL A 1 88 ? -15.623 -3.128 -4.338 1.00 85.88 88 VAL A N 1
ATOM 719 C CA . VAL A 1 88 ? -15.148 -4.504 -4.182 1.00 85.88 88 VAL A CA 1
ATOM 720 C C . VAL A 1 88 ? -16.341 -5.454 -4.270 1.00 85.88 88 VAL A C 1
ATOM 722 O O . VAL A 1 88 ? -17.067 -5.671 -3.305 1.00 85.88 88 VAL A O 1
ATOM 725 N N . LYS A 1 89 ? -16.542 -6.052 -5.451 1.00 74.06 89 LYS A N 1
ATOM 726 C CA . LYS A 1 89 ? -17.755 -6.834 -5.754 1.00 74.06 89 LYS A CA 1
ATOM 727 C C . LYS A 1 89 ? -17.753 -8.277 -5.228 1.00 74.06 89 LYS A C 1
ATOM 729 O O . LYS A 1 89 ? -18.826 -8.829 -5.021 1.00 74.06 89 LYS A O 1
ATOM 734 N N . ARG A 1 90 ? -16.586 -8.913 -5.046 1.00 69.69 90 ARG A N 1
ATOM 735 C CA . ARG A 1 90 ? -16.498 -10.368 -4.767 1.00 69.69 90 ARG A CA 1
ATOM 736 C C . ARG A 1 90 ? -15.688 -10.770 -3.526 1.00 69.69 90 ARG A C 1
ATOM 738 O O . ARG A 1 90 ? -15.889 -11.864 -3.023 1.00 69.69 90 ARG A O 1
ATOM 745 N N . ALA A 1 91 ? -14.795 -9.916 -3.019 1.00 67.06 91 ALA A N 1
ATOM 746 C CA . ALA A 1 91 ? -13.768 -10.338 -2.052 1.00 67.06 91 ALA A CA 1
ATOM 747 C C . ALA A 1 91 ? -14.076 -10.035 -0.569 1.00 67.06 91 ALA A C 1
ATOM 749 O O . ALA A 1 91 ? -13.315 -10.438 0.312 1.00 67.06 91 ALA A O 1
ATOM 750 N N . VAL A 1 92 ? -15.154 -9.306 -0.271 1.00 77.62 92 VAL A N 1
ATOM 751 C CA . VAL A 1 92 ? -15.435 -8.795 1.081 1.00 77.62 92 VAL A CA 1
ATOM 752 C C . VAL A 1 92 ? -16.839 -9.153 1.548 1.00 77.62 92 VAL A C 1
ATOM 754 O O . VAL A 1 92 ? -17.841 -8.712 0.989 1.00 77.62 92 VAL A O 1
ATOM 757 N N . GLY A 1 93 ? -16.894 -9.980 2.590 1.00 86.62 93 GLY A N 1
ATOM 758 C CA . GLY A 1 93 ? -18.124 -10.393 3.258 1.00 86.62 93 GLY A CA 1
ATOM 759 C C . GLY A 1 93 ? -18.293 -9.726 4.620 1.00 86.62 93 GLY A C 1
ATOM 760 O O . GLY A 1 93 ? -17.339 -9.200 5.193 1.00 86.62 93 GLY A O 1
ATOM 761 N N . TYR A 1 94 ? -19.508 -9.811 5.166 1.00 90.50 94 TYR A N 1
ATOM 762 C CA . TYR A 1 94 ? -19.849 -9.243 6.475 1.00 90.50 94 TYR A CA 1
ATOM 763 C C . TYR A 1 94 ? -18.929 -9.732 7.599 1.00 90.50 94 TYR A C 1
ATOM 765 O O . TYR A 1 94 ? -18.480 -8.929 8.410 1.00 90.50 94 TYR A O 1
ATOM 773 N N . LYS A 1 95 ? -18.552 -11.020 7.581 1.00 91.81 95 LYS A N 1
ATOM 774 C CA . LYS A 1 95 ? -17.620 -11.612 8.553 1.00 91.81 95 LYS A CA 1
ATOM 775 C C . LYS A 1 95 ? -16.304 -10.832 8.658 1.00 91.81 95 LYS A C 1
ATOM 777 O O . LYS A 1 95 ? -15.829 -10.599 9.760 1.00 91.81 95 LYS A O 1
ATOM 782 N N . ARG A 1 96 ? -15.745 -10.381 7.530 1.00 93.06 96 ARG A N 1
ATOM 783 C CA . ARG A 1 96 ? -14.494 -9.609 7.529 1.00 93.06 96 ARG A CA 1
ATOM 784 C C . ARG A 1 96 ? -14.684 -8.196 8.082 1.00 93.06 96 ARG A C 1
ATOM 786 O O . ARG A 1 96 ? -13.797 -7.695 8.757 1.00 93.06 96 ARG A O 1
ATOM 793 N N . ALA A 1 97 ? -15.831 -7.566 7.833 1.00 94.19 97 ALA A N 1
ATOM 794 C CA . ALA A 1 97 ? -16.133 -6.255 8.409 1.00 94.19 97 ALA A CA 1
ATOM 795 C C . ALA A 1 97 ? -16.287 -6.330 9.939 1.00 94.19 97 ALA A C 1
ATOM 797 O O . ALA A 1 97 ? -15.825 -5.438 10.643 1.00 94.19 97 ALA A O 1
ATOM 798 N N . VAL A 1 98 ? -16.877 -7.417 10.452 1.00 95.88 98 VAL A N 1
ATOM 799 C CA . VAL A 1 98 ? -16.944 -7.691 11.898 1.00 95.88 98 VAL A CA 1
ATOM 800 C C . VAL A 1 98 ? -15.545 -7.913 12.474 1.00 95.88 98 VAL A C 1
ATOM 802 O O . VAL A 1 98 ? -15.194 -7.270 13.453 1.00 95.88 98 VAL A O 1
ATOM 805 N N . GLN A 1 99 ? -14.713 -8.729 11.820 1.00 95.25 99 GLN A N 1
ATOM 806 C CA . GLN A 1 99 ? -13.320 -8.933 12.237 1.00 95.25 99 GLN A CA 1
ATOM 807 C C . GLN A 1 99 ? -12.523 -7.622 12.275 1.00 95.25 99 GLN A C 1
ATOM 809 O O . GLN A 1 99 ? -11.758 -7.402 13.209 1.00 95.25 99 GLN A O 1
ATOM 814 N N . LEU A 1 100 ? -12.717 -6.736 11.289 1.00 95.25 100 LEU A N 1
ATOM 815 C CA . LEU A 1 100 ? -12.084 -5.416 11.287 1.00 95.25 100 LEU A CA 1
ATOM 816 C C . LEU A 1 100 ? -12.514 -4.577 12.488 1.00 95.25 100 LEU A C 1
ATOM 818 O O . LEU A 1 100 ? -11.674 -3.973 13.148 1.00 95.25 100 LEU A O 1
ATOM 822 N N . PHE A 1 101 ? -13.814 -4.552 12.769 1.00 95.19 101 PHE A N 1
ATOM 823 C CA . PHE A 1 101 ? -14.365 -3.830 13.906 1.00 95.19 101 PHE A CA 1
ATOM 824 C C . PHE A 1 101 ? -13.820 -4.356 15.239 1.00 95.19 101 PHE A C 1
ATOM 826 O O . PHE A 1 101 ? -13.396 -3.569 16.078 1.00 95.19 101 PHE A O 1
ATOM 833 N N . GLU A 1 102 ? -13.776 -5.676 15.429 1.00 95.06 102 GLU A N 1
ATOM 834 C CA . GLU A 1 102 ? -13.232 -6.299 16.641 1.00 95.06 102 GLU A CA 1
ATOM 835 C C . GLU A 1 102 ? -11.737 -6.004 16.812 1.00 95.06 102 GLU A C 1
ATOM 837 O O . GLU A 1 102 ? -11.303 -5.618 17.899 1.00 95.06 102 GLU A O 1
ATOM 842 N N . ALA A 1 103 ? -10.957 -6.123 15.732 1.00 94.06 103 ALA A N 1
ATOM 843 C CA . ALA A 1 103 ? -9.534 -5.797 15.735 1.00 94.06 103 ALA A CA 1
ATOM 844 C C . ALA A 1 103 ? -9.294 -4.319 16.080 1.00 94.06 103 ALA A C 1
ATOM 846 O O . ALA A 1 103 ? -8.394 -4.007 16.865 1.00 94.06 103 ALA A O 1
ATOM 847 N N . ALA A 1 104 ? -10.109 -3.416 15.529 1.00 92.44 104 ALA A N 1
ATOM 848 C CA . ALA A 1 104 ? -10.052 -1.994 15.833 1.00 92.44 104 ALA A CA 1
ATOM 849 C C . ALA A 1 104 ? -10.394 -1.720 17.300 1.00 92.44 104 ALA A C 1
ATOM 851 O O . ALA A 1 104 ? -9.633 -1.044 17.983 1.00 92.44 104 ALA A O 1
ATOM 852 N N . ASN A 1 105 ? -11.470 -2.310 17.822 1.00 92.19 105 ASN A N 1
ATOM 853 C CA . ASN A 1 105 ? -11.896 -2.110 19.206 1.00 92.19 105 ASN A CA 1
ATOM 854 C C . ASN A 1 105 ? -10.798 -2.504 20.213 1.00 92.19 105 ASN A C 1
ATOM 856 O O . ASN A 1 105 ? -10.561 -1.811 21.195 1.00 92.19 105 ASN A O 1
ATOM 860 N N . GLN A 1 106 ? -10.052 -3.568 19.909 1.00 90.12 106 GLN A N 1
ATOM 861 C CA . GLN A 1 106 ? -8.909 -4.029 20.705 1.00 90.12 106 GLN A CA 1
ATOM 862 C C . GLN A 1 106 ? -7.629 -3.188 20.527 1.00 90.12 106 GLN A C 1
ATOM 864 O O . GLN A 1 106 ? -6.652 -3.438 21.227 1.00 90.12 106 GLN A O 1
ATOM 869 N N . SER A 1 107 ? -7.607 -2.238 19.586 1.00 87.00 107 SER A N 1
ATOM 870 C CA . SER A 1 107 ? -6.445 -1.391 19.262 1.00 87.00 107 SER A CA 1
ATOM 871 C C . SER A 1 107 ? -6.665 0.095 19.594 1.00 87.00 107 SER A C 1
ATOM 873 O O . SER A 1 107 ? -5.750 0.895 19.414 1.00 87.00 107 SER A O 1
ATOM 875 N N . ILE A 1 108 ? -7.852 0.488 20.086 1.00 83.06 108 ILE A N 1
ATOM 876 C CA . ILE A 1 108 ? -8.212 1.898 20.348 1.00 83.06 108 ILE A CA 1
ATOM 877 C C . ILE A 1 108 ? -7.210 2.575 21.283 1.00 83.06 108 ILE A C 1
ATOM 879 O O . ILE A 1 108 ? -6.796 3.701 21.026 1.00 83.06 108 ILE A O 1
ATOM 883 N N . GLU A 1 109 ? -6.826 1.908 22.370 1.00 79.19 109 GLU A N 1
ATOM 884 C CA . GLU A 1 109 ? -5.978 2.492 23.417 1.00 79.19 109 GLU A CA 1
ATOM 885 C C . GLU A 1 109 ? -4.590 2.889 22.903 1.00 79.19 109 GLU A C 1
ATOM 887 O O . GLU A 1 109 ? -4.060 3.909 23.334 1.00 79.19 109 GLU A O 1
ATOM 892 N N . LEU A 1 110 ? -4.059 2.153 21.922 1.00 73.94 110 LEU A N 1
ATOM 893 C CA . LEU A 1 110 ? -2.767 2.420 21.281 1.00 73.94 110 LEU A CA 1
ATOM 894 C C . LEU A 1 110 ? -2.828 3.588 20.284 1.00 73.94 110 LEU A C 1
ATOM 896 O O . LEU A 1 110 ? -1.815 4.220 20.006 1.00 73.94 110 LEU A O 1
ATOM 900 N N . SER A 1 111 ? -4.017 3.887 19.756 1.00 68.88 111 SER A N 1
ATOM 901 C CA . SER A 1 111 ? -4.241 4.930 18.746 1.00 68.88 111 SER A CA 1
ATOM 902 C C . SER A 1 111 ? -4.772 6.256 19.317 1.00 68.88 111 SER A C 1
ATOM 904 O O . SER A 1 111 ? -5.033 7.193 18.559 1.00 68.88 111 SER A O 1
ATOM 906 N N . LYS A 1 112 ? -4.971 6.377 20.638 1.00 65.75 112 LYS A N 1
ATOM 907 C CA . LYS A 1 112 ? -5.535 7.598 21.245 1.00 65.75 112 LYS A CA 1
ATOM 908 C C . LYS A 1 112 ? -4.589 8.799 21.102 1.00 65.75 112 LYS A C 1
ATOM 910 O O . LYS A 1 112 ? -3.442 8.751 21.526 1.00 65.75 112 LYS A O 1
ATOM 915 N N . GLY A 1 113 ? -5.120 9.915 20.592 1.00 62.47 113 GLY A N 1
ATOM 916 C CA . GLY A 1 113 ? -4.461 11.231 20.636 1.00 62.47 113 GLY A CA 1
ATOM 917 C C . GLY A 1 113 ? -3.423 11.503 19.541 1.00 62.47 113 GLY A C 1
ATOM 918 O O . GLY A 1 113 ? -2.688 12.482 19.635 1.00 62.47 113 GLY A O 1
ATOM 919 N N . LEU A 1 114 ? -3.361 10.685 18.489 1.00 73.88 114 LEU A N 1
ATOM 920 C CA . LEU A 1 114 ? -2.269 10.716 17.513 1.00 73.88 114 LEU A CA 1
ATOM 921 C C . LEU A 1 114 ? -2.681 11.320 16.168 1.00 73.88 114 LEU A C 1
ATOM 923 O O . LEU A 1 114 ? -2.547 10.693 15.118 1.00 73.88 114 LEU A O 1
ATOM 927 N N . LYS A 1 115 ? -3.129 12.582 16.174 1.00 83.56 115 LYS A N 1
ATOM 928 C CA . LYS A 1 115 ? -3.488 13.279 14.926 1.00 83.56 115 LYS A CA 1
ATOM 929 C C . LYS A 1 115 ? -2.338 13.294 13.912 1.00 83.56 115 LYS A C 1
ATOM 931 O O . LYS A 1 115 ? -2.563 13.209 12.708 1.00 83.56 115 LYS A O 1
ATOM 936 N N . THR A 1 116 ? -1.103 13.351 14.404 1.00 86.31 116 THR A N 1
ATOM 937 C CA . THR A 1 116 ? 0.109 13.260 13.586 1.00 86.31 116 THR A CA 1
ATOM 938 C C . THR A 1 116 ? 0.238 11.908 12.883 1.00 86.31 116 THR A C 1
ATOM 940 O O . THR A 1 116 ? 0.575 11.892 11.705 1.00 86.31 116 THR A O 1
ATOM 943 N N . ALA A 1 117 ? -0.099 10.794 13.545 1.00 87.75 117 ALA A N 1
ATOM 944 C CA . ALA A 1 117 ? -0.032 9.462 12.938 1.00 87.75 117 ALA A CA 1
ATOM 945 C C . ALA A 1 117 ? -1.042 9.314 11.788 1.00 87.75 117 ALA A C 1
ATOM 947 O O . ALA A 1 117 ? -0.715 8.737 10.755 1.00 87.75 117 ALA A O 1
ATOM 948 N N . GLU A 1 118 ? -2.241 9.891 11.91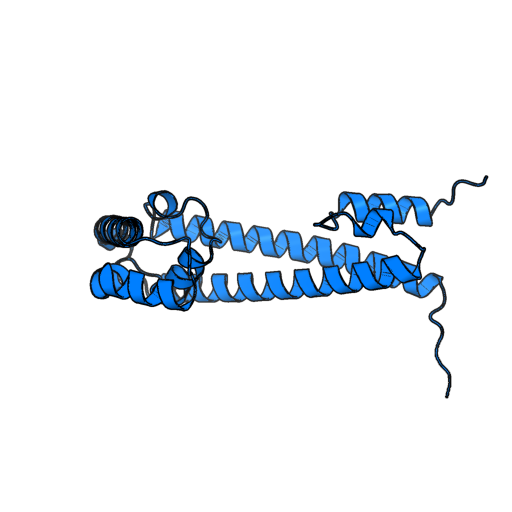5 1.00 88.50 118 GLU A N 1
ATOM 949 C CA . GLU A 1 118 ? -3.218 9.942 10.816 1.00 88.50 118 GLU A CA 1
ATOM 950 C C . GLU A 1 118 ? -2.698 10.732 9.609 1.00 88.50 118 GLU A C 1
ATOM 952 O O . GLU A 1 118 ? -2.872 10.322 8.459 1.00 88.50 118 GLU A O 1
ATOM 957 N N . ILE A 1 119 ? -2.081 11.892 9.863 1.00 91.25 119 ILE A N 1
ATOM 958 C CA . ILE A 1 119 ? -1.488 12.731 8.815 1.00 91.25 119 ILE A CA 1
ATOM 959 C C . ILE A 1 119 ? -0.360 11.967 8.118 1.00 91.25 119 ILE A C 1
ATOM 961 O O . ILE A 1 119 ? -0.317 11.939 6.888 1.00 91.25 119 ILE A O 1
ATOM 965 N N . GLU A 1 120 ? 0.507 11.317 8.892 1.00 93.12 120 GLU A N 1
ATOM 966 C CA . GLU A 1 120 ? 1.615 10.515 8.384 1.00 93.12 120 GLU A CA 1
ATOM 967 C C . GLU A 1 120 ? 1.125 9.373 7.490 1.00 93.12 120 GLU A C 1
ATOM 969 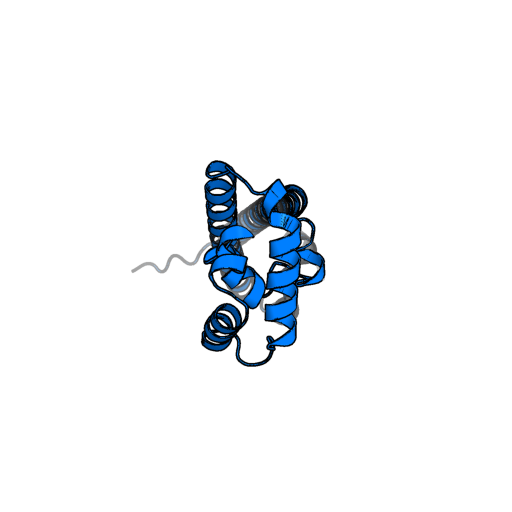O O . GLU A 1 120 ? 1.575 9.269 6.348 1.00 93.12 120 GLU A O 1
ATOM 974 N N . LEU A 1 121 ? 0.159 8.564 7.943 1.00 94.31 121 LEU A N 1
ATOM 975 C CA . LEU A 1 121 ? -0.377 7.468 7.132 1.00 94.31 121 LEU A CA 1
ATOM 976 C C . LEU A 1 121 ? -0.966 7.979 5.817 1.00 94.31 121 LEU A C 1
ATOM 978 O O . LEU A 1 121 ? -0.711 7.397 4.762 1.00 94.31 121 LEU A O 1
ATOM 982 N N . ARG A 1 122 ? -1.723 9.083 5.850 1.00 94.31 122 ARG A N 1
ATOM 983 C CA . ARG A 1 122 ? -2.271 9.684 4.629 1.00 94.31 122 ARG A CA 1
ATOM 984 C C . ARG A 1 122 ? -1.160 10.074 3.654 1.00 94.31 122 ARG A C 1
ATOM 986 O O . ARG A 1 122 ? -1.233 9.699 2.485 1.00 94.31 122 ARG A O 1
ATOM 993 N N . MET A 1 123 ? -0.117 10.755 4.130 1.00 95.81 123 MET A N 1
ATOM 994 C CA . MET A 1 123 ? 1.035 11.133 3.301 1.00 95.81 123 MET A CA 1
ATOM 995 C C . MET A 1 123 ? 1.754 9.906 2.725 1.00 95.81 123 MET A C 1
ATOM 997 O O . MET A 1 123 ? 2.128 9.896 1.550 1.00 95.81 123 MET A O 1
ATOM 1001 N N . LEU A 1 124 ? 1.923 8.849 3.524 1.00 97.19 124 LEU A N 1
ATOM 1002 C CA . LEU A 1 124 ? 2.527 7.595 3.076 1.00 97.19 124 LEU A CA 1
ATOM 1003 C C . LEU A 1 124 ? 1.683 6.914 1.991 1.00 97.19 124 LEU A C 1
ATOM 1005 O O . LEU A 1 124 ? 2.231 6.490 0.975 1.00 97.19 124 LEU A O 1
ATOM 1009 N N . LEU A 1 125 ? 0.358 6.851 2.153 1.00 96.88 125 LEU A N 1
ATOM 1010 C CA . LEU A 1 125 ? -0.557 6.270 1.164 1.00 96.88 125 LEU A CA 1
ATOM 1011 C C . LEU A 1 125 ? -0.602 7.076 -0.139 1.00 96.88 125 LEU A C 1
ATOM 1013 O O . LEU A 1 125 ? -0.668 6.492 -1.222 1.00 96.88 125 LEU A O 1
ATOM 1017 N N . GLU A 1 126 ? -0.564 8.405 -0.061 1.00 96.38 126 GLU A N 1
ATOM 1018 C CA . GLU A 1 126 ? -0.458 9.278 -1.234 1.00 96.38 126 GLU A CA 1
ATOM 1019 C C . GLU A 1 126 ? 0.853 9.032 -1.982 1.00 96.38 126 GLU A C 1
ATOM 1021 O O . GLU A 1 126 ? 0.842 8.798 -3.195 1.00 96.38 126 GLU A O 1
ATOM 1026 N N . LYS A 1 127 ? 1.975 8.990 -1.254 1.00 97.25 127 LYS A N 1
ATOM 1027 C CA . LYS A 1 127 ? 3.29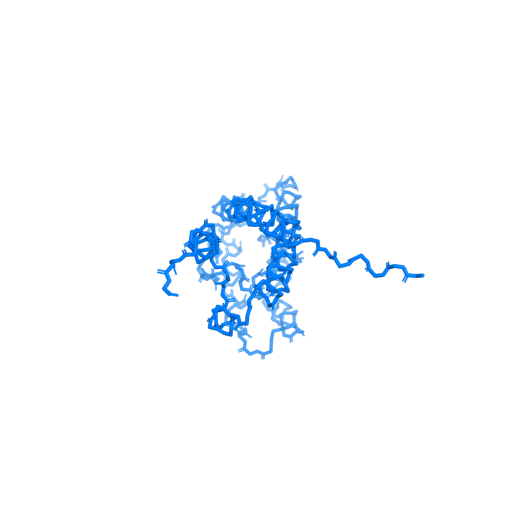3 8.687 -1.820 1.00 97.25 127 LYS A CA 1
ATOM 1028 C C . LYS A 1 127 ? 3.330 7.291 -2.443 1.00 97.25 127 LYS A C 1
ATOM 1030 O O . LYS A 1 127 ? 3.846 7.140 -3.547 1.00 97.25 127 LYS A O 1
ATOM 1035 N N . TYR A 1 128 ? 2.741 6.292 -1.789 1.00 97.12 128 TYR A N 1
ATOM 1036 C CA . TYR A 1 128 ? 2.606 4.931 -2.311 1.00 97.12 128 TYR A CA 1
ATOM 1037 C C . TYR A 1 128 ? 1.860 4.919 -3.652 1.00 97.12 128 TYR A C 1
ATOM 1039 O O . TYR A 1 128 ? 2.376 4.408 -4.646 1.00 97.12 128 TYR A O 1
ATOM 1047 N N . LYS A 1 129 ? 0.680 5.550 -3.720 1.00 95.06 129 LYS A N 1
ATOM 1048 C CA . LYS A 1 129 ? -0.122 5.636 -4.954 1.00 95.06 129 LYS A CA 1
ATOM 1049 C C . LYS A 1 129 ? 0.638 6.349 -6.077 1.00 95.06 129 LYS A C 1
ATOM 1051 O O . LYS A 1 129 ? 0.640 5.873 -7.212 1.00 95.06 129 LYS A O 1
ATOM 1056 N N . MET A 1 130 ? 1.297 7.464 -5.764 1.00 96.62 130 MET A N 1
ATOM 1057 C CA . MET A 1 130 ? 2.073 8.245 -6.730 1.00 96.62 130 MET A CA 1
ATOM 1058 C C . MET A 1 130 ? 3.260 7.452 -7.289 1.00 96.62 130 MET A C 1
ATOM 1060 O O . MET A 1 130 ? 3.412 7.355 -8.506 1.00 96.62 130 MET A O 1
ATOM 1064 N N . LEU A 1 131 ? 4.053 6.816 -6.424 1.00 94.94 131 LEU A N 1
ATOM 1065 C CA . LEU A 1 131 ? 5.188 5.996 -6.848 1.00 94.94 131 LEU A CA 1
ATOM 1066 C C . LEU A 1 131 ? 4.743 4.790 -7.688 1.00 94.94 131 LEU A C 1
ATOM 1068 O O . LEU A 1 131 ? 5.384 4.489 -8.693 1.00 94.94 131 LEU A O 1
ATOM 1072 N N . GLY A 1 132 ? 3.629 4.140 -7.336 1.00 91.88 132 GLY A N 1
ATOM 1073 C CA . GLY A 1 132 ? 3.061 3.047 -8.133 1.00 91.88 132 GLY A CA 1
ATOM 1074 C C . GLY A 1 132 ? 2.636 3.493 -9.538 1.00 91.88 132 GLY A C 1
ATOM 1075 O O . GLY A 1 132 ? 2.893 2.795 -10.524 1.00 91.88 132 GLY A O 1
ATOM 1076 N N . LYS A 1 133 ? 2.052 4.694 -9.655 1.00 94.25 133 LYS A N 1
ATOM 1077 C CA . LYS A 1 133 ? 1.720 5.305 -10.949 1.00 94.25 133 LYS A CA 1
ATOM 1078 C C . LYS A 1 133 ? 2.980 5.589 -11.774 1.00 94.25 133 LYS A C 1
ATOM 1080 O O . LYS A 1 133 ? 3.059 5.133 -12.910 1.00 94.25 133 LYS A O 1
ATOM 1085 N N . HIS A 1 134 ? 3.979 6.256 -11.196 1.00 93.25 134 HIS A N 1
ATOM 1086 C CA . HIS A 1 134 ? 5.234 6.553 -11.896 1.00 93.25 134 HIS A CA 1
ATOM 1087 C C . HIS A 1 134 ? 5.972 5.282 -12.336 1.00 93.25 134 HIS A C 1
ATOM 1089 O O . HIS A 1 134 ? 6.511 5.226 -13.439 1.00 93.25 134 HIS A O 1
ATOM 1095 N N . LEU A 1 135 ? 5.969 4.231 -11.510 1.00 91.06 135 LEU A N 1
ATOM 1096 C CA . LEU A 1 135 ? 6.560 2.948 -11.885 1.00 91.06 135 LEU A CA 1
ATOM 1097 C C . LEU A 1 135 ? 5.848 2.344 -13.104 1.00 91.06 135 LEU A C 1
ATOM 1099 O O . LEU A 1 135 ? 6.510 1.853 -14.014 1.00 91.06 135 LEU A O 1
ATOM 1103 N N . THR A 1 136 ? 4.517 2.435 -13.155 1.00 89.75 136 THR A N 1
ATOM 1104 C CA . THR A 1 136 ? 3.716 1.980 -14.305 1.00 89.75 136 THR A CA 1
ATOM 1105 C C . THR A 1 136 ? 4.037 2.774 -15.576 1.00 89.75 136 THR A C 1
ATOM 1107 O O . THR A 1 136 ? 4.158 2.190 -16.654 1.00 89.75 136 THR A O 1
ATOM 1110 N N . GLU A 1 137 ? 4.221 4.090 -15.464 1.00 91.50 137 GLU A N 1
ATOM 1111 C CA . GLU A 1 137 ? 4.595 4.964 -16.585 1.00 91.50 137 GLU A CA 1
ATOM 1112 C C . GLU A 1 137 ? 5.980 4.610 -17.140 1.00 91.50 137 GLU A C 1
ATOM 1114 O O . GLU A 1 137 ? 6.120 4.387 -18.342 1.00 91.50 137 GLU A O 1
ATOM 1119 N N . ILE A 1 138 ? 6.984 4.448 -16.270 1.00 90.38 138 ILE A N 1
ATOM 1120 C CA . ILE A 1 138 ? 8.335 4.037 -16.684 1.00 90.38 138 ILE A CA 1
ATOM 1121 C C . ILE A 1 138 ? 8.319 2.659 -17.338 1.00 90.38 138 ILE A C 1
ATOM 1123 O O . ILE A 1 138 ? 8.950 2.461 -18.371 1.00 90.38 138 ILE A O 1
ATOM 1127 N N . LEU A 1 139 ? 7.597 1.699 -16.757 1.00 86.44 139 LEU A N 1
ATOM 1128 C CA . LEU A 1 139 ? 7.462 0.360 -17.329 1.00 86.44 139 LEU A CA 1
ATOM 1129 C C . LEU A 1 139 ? 6.820 0.400 -18.718 1.00 86.44 139 LEU A C 1
ATOM 1131 O O . LEU A 1 139 ? 7.235 -0.339 -19.608 1.00 86.44 139 LEU A O 1
ATOM 1135 N N . THR A 1 140 ? 5.833 1.273 -18.918 1.00 87.50 140 THR A N 1
ATOM 1136 C CA . THR A 1 140 ? 5.182 1.466 -20.219 1.00 87.50 140 THR A CA 1
ATOM 1137 C C . THR A 1 140 ? 6.163 2.026 -21.246 1.00 87.50 140 THR A C 1
ATOM 1139 O O . THR A 1 140 ? 6.236 1.517 -22.364 1.00 87.50 140 THR A O 1
ATOM 1142 N N . GLU A 1 141 ? 6.970 3.013 -20.860 1.00 87.75 141 GLU A N 1
ATOM 1143 C CA . GLU A 1 141 ? 7.960 3.613 -21.754 1.00 87.75 141 GLU A CA 1
ATOM 1144 C C . GLU A 1 141 ? 9.119 2.658 -22.073 1.00 87.75 141 GLU A C 1
ATOM 1146 O O . GLU A 1 141 ? 9.517 2.533 -23.231 1.00 87.75 141 G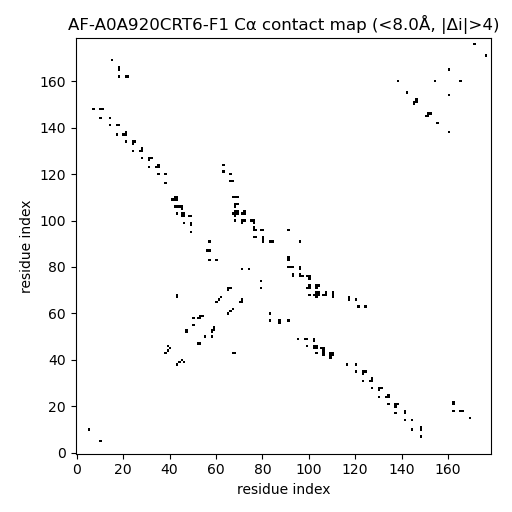LU A O 1
ATOM 1151 N N . LEU A 1 142 ? 9.593 1.889 -21.087 1.00 85.94 142 LEU A N 1
ATOM 1152 C CA . LEU A 1 142 ? 10.569 0.819 -21.307 1.00 85.94 142 LEU A CA 1
ATOM 1153 C C . LEU A 1 142 ? 10.050 -0.212 -22.317 1.00 85.94 142 LEU A C 1
ATOM 1155 O O . LEU A 1 142 ? 10.790 -0.596 -23.219 1.00 85.94 142 LEU A O 1
ATOM 1159 N N . ARG A 1 143 ? 8.773 -0.620 -22.228 1.00 81.88 143 ARG A N 1
ATOM 1160 C CA . ARG A 1 143 ? 8.153 -1.507 -23.233 1.00 81.88 143 ARG A CA 1
ATOM 1161 C C . ARG A 1 143 ? 8.140 -0.871 -24.621 1.00 81.88 143 ARG A C 1
ATOM 1163 O O . ARG A 1 143 ? 8.431 -1.557 -25.597 1.00 81.88 143 ARG A O 1
ATOM 1170 N N . ARG A 1 144 ? 7.823 0.424 -24.718 1.00 84.38 144 ARG A N 1
ATOM 1171 C CA . ARG A 1 144 ? 7.798 1.158 -25.991 1.00 84.38 144 ARG A CA 1
ATOM 1172 C C . ARG A 1 144 ? 9.176 1.186 -26.654 1.00 84.38 144 ARG A C 1
ATOM 1174 O O . ARG A 1 144 ? 9.267 0.917 -27.849 1.00 84.38 144 ARG A O 1
ATOM 1181 N N . LEU A 1 145 ? 10.230 1.480 -25.889 1.00 82.25 145 LEU A N 1
ATOM 1182 C CA . LEU A 1 145 ? 11.606 1.492 -26.394 1.00 82.25 145 LEU A CA 1
ATOM 1183 C C . LEU A 1 145 ? 12.099 0.089 -26.764 1.00 82.25 145 LEU A C 1
ATOM 1185 O O . LEU A 1 145 ? 12.727 -0.065 -27.808 1.00 82.25 145 LEU A O 1
ATOM 1189 N N . LEU A 1 146 ? 11.756 -0.942 -25.981 1.00 77.81 146 LEU A N 1
ATOM 1190 C CA . LEU A 1 146 ? 12.102 -2.334 -26.300 1.00 77.81 146 LEU A CA 1
ATOM 1191 C C . LEU A 1 146 ? 11.607 -2.752 -27.687 1.00 77.81 146 LEU A C 1
ATOM 1193 O O . LEU A 1 146 ? 12.367 -3.353 -28.438 1.00 77.81 146 LEU A O 1
ATOM 1197 N N . VAL A 1 147 ? 10.373 -2.382 -28.051 1.00 77.00 147 VAL A N 1
ATOM 1198 C CA . VAL A 1 147 ? 9.794 -2.673 -29.379 1.00 77.00 147 VAL A CA 1
ATOM 1199 C C . VAL A 1 147 ? 10.568 -1.990 -30.516 1.00 77.00 147 VAL A C 1
ATOM 1201 O O . VAL A 1 147 ? 10.575 -2.493 -31.636 1.00 77.00 147 VAL A O 1
ATOM 1204 N N . GLN A 1 148 ? 11.209 -0.849 -30.252 1.00 75.69 148 GLN A N 1
ATOM 1205 C CA . GLN A 1 148 ? 11.952 -0.082 -31.260 1.00 75.69 148 GLN A CA 1
ATOM 1206 C C . GLN A 1 148 ? 13.388 -0.571 -31.445 1.00 75.69 148 GLN A C 1
ATOM 1208 O O . GLN A 1 148 ? 13.898 -0.522 -32.560 1.00 75.69 148 GLN A O 1
ATOM 1213 N N . ILE A 1 149 ? 14.034 -1.029 -30.369 1.00 71.12 149 ILE A N 1
ATOM 1214 C CA . ILE A 1 149 ? 15.435 -1.474 -30.388 1.00 71.12 149 ILE A CA 1
ATOM 1215 C C . ILE A 1 149 ? 15.577 -2.840 -31.072 1.00 71.12 149 ILE A C 1
ATOM 1217 O O . ILE A 1 149 ? 16.559 -3.091 -31.765 1.00 71.12 149 ILE A O 1
ATOM 1221 N N . SER A 1 150 ? 14.599 -3.729 -30.911 1.00 59.56 150 SER A N 1
ATOM 1222 C CA . SER A 1 150 ? 14.534 -4.994 -31.645 1.00 59.56 150 SER A CA 1
ATOM 1223 C C . SER A 1 150 ? 13.115 -5.558 -31.580 1.00 59.56 150 SER A C 1
ATOM 1225 O O . SER A 1 150 ? 12.349 -5.220 -30.681 1.00 59.56 150 SER A O 1
ATOM 1227 N N . GLY A 1 151 ? 12.751 -6.455 -32.496 1.00 55.00 151 GLY A N 1
ATOM 1228 C CA . GLY A 1 151 ? 11.481 -7.192 -32.467 1.00 55.00 151 GLY A CA 1
ATOM 1229 C C . GLY A 1 151 ? 11.371 -8.196 -31.308 1.00 55.00 151 GLY A C 1
ATOM 1230 O O . GLY A 1 151 ? 10.975 -9.337 -31.540 1.00 55.00 151 GLY A O 1
ATOM 1231 N N . ALA A 1 152 ? 11.729 -7.797 -30.082 1.00 57.12 152 ALA A N 1
ATOM 1232 C CA . ALA A 1 152 ? 11.771 -8.587 -28.855 1.00 57.12 152 ALA A CA 1
ATOM 1233 C C . ALA A 1 152 ? 10.359 -8.960 -28.373 1.00 57.12 152 ALA A C 1
ATOM 1235 O O . ALA A 1 152 ? 9.879 -8.523 -27.325 1.00 57.12 152 ALA A O 1
ATOM 1236 N N . LYS A 1 153 ? 9.680 -9.804 -29.155 1.00 56.41 153 LYS A N 1
ATOM 1237 C CA . LYS A 1 153 ? 8.396 -10.418 -28.801 1.00 56.41 153 LYS A CA 1
ATOM 1238 C C . LYS A 1 153 ? 8.496 -11.248 -27.523 1.00 56.41 153 LYS A C 1
ATOM 1240 O O . LYS A 1 153 ? 7.524 -11.307 -26.785 1.00 56.41 153 LYS A O 1
ATOM 1245 N N . GLU A 1 154 ? 9.656 -11.836 -27.242 1.00 56.62 154 GLU A N 1
ATOM 1246 C CA . GLU A 1 154 ? 9.873 -12.746 -26.109 1.00 56.62 154 GLU A CA 1
ATOM 1247 C C . GLU A 1 154 ? 9.989 -12.006 -24.765 1.00 56.62 154 GLU A C 1
ATOM 1249 O O . GLU A 1 154 ? 9.500 -12.489 -23.745 1.00 56.62 154 GLU A O 1
ATOM 1254 N N . MET A 1 155 ? 10.534 -10.784 -24.760 1.00 55.72 155 MET A N 1
ATOM 1255 C CA . MET A 1 155 ? 10.701 -9.977 -23.543 1.00 55.72 155 MET A CA 1
ATOM 1256 C C . MET A 1 155 ? 9.406 -9.260 -23.114 1.00 55.72 155 MET A C 1
ATOM 1258 O O . MET A 1 155 ? 9.228 -8.928 -21.942 1.00 55.72 155 MET A O 1
ATOM 1262 N N . LEU A 1 156 ? 8.470 -9.071 -24.055 1.00 54.50 156 LEU A N 1
ATOM 1263 C CA . LEU A 1 156 ? 7.128 -8.518 -23.823 1.00 54.50 156 LEU A CA 1
ATOM 1264 C C . LEU A 1 156 ? 6.181 -9.491 -23.097 1.00 54.50 156 LEU A C 1
ATOM 1266 O O . LEU A 1 156 ? 5.132 -9.064 -22.619 1.00 54.50 156 LEU A O 1
ATOM 1270 N N . VAL A 1 157 ? 6.531 -10.780 -23.017 1.00 55.31 157 VAL A N 1
ATOM 1271 C CA . VAL A 1 157 ? 5.699 -11.825 -22.388 1.00 55.31 157 VAL A CA 1
ATOM 1272 C C . VAL A 1 157 ? 5.799 -11.794 -20.860 1.00 55.31 157 VAL A C 1
ATOM 1274 O O . VAL A 1 157 ? 4.914 -12.302 -20.172 1.00 55.31 157 VAL A O 1
ATOM 1277 N N . MET A 1 158 ? 6.843 -11.174 -20.299 1.00 56.31 158 MET A N 1
ATOM 1278 C CA . MET A 1 158 ? 6.997 -11.102 -18.849 1.00 56.31 158 MET A CA 1
ATOM 1279 C C . MET A 1 158 ? 6.043 -10.055 -18.241 1.00 56.31 158 MET A C 1
ATOM 1281 O O . MET A 1 158 ? 6.091 -8.886 -18.641 1.00 56.31 158 MET A O 1
ATOM 1285 N N . PRO A 1 159 ? 5.205 -10.436 -17.251 1.00 51.91 159 PRO A N 1
ATOM 1286 C CA . PRO A 1 159 ? 4.288 -9.511 -16.577 1.00 51.91 159 PRO A CA 1
ATOM 1287 C C . PRO A 1 159 ? 5.027 -8.306 -15.987 1.00 51.91 159 PRO A C 1
ATOM 1289 O O . PRO A 1 159 ? 4.566 -7.166 -16.104 1.00 51.91 159 PRO A O 1
ATOM 1292 N N . ASP A 1 160 ? 6.233 -8.570 -15.478 1.00 56.34 160 ASP A N 1
ATOM 1293 C CA . ASP A 1 160 ? 7.089 -7.615 -14.800 1.00 56.34 160 ASP A CA 1
ATOM 1294 C C . ASP A 1 160 ? 8.417 -7.509 -15.564 1.00 56.34 160 ASP A C 1
ATOM 1296 O O . ASP A 1 160 ? 9.171 -8.480 -15.675 1.00 56.34 160 ASP A O 1
ATOM 1300 N N . LEU A 1 161 ? 8.736 -6.324 -16.097 1.00 65.94 161 LEU A N 1
ATOM 1301 C CA . LEU A 1 161 ? 10.073 -6.042 -16.628 1.00 65.94 161 LEU A CA 1
ATOM 1302 C C . LEU A 1 161 ? 11.043 -5.902 -15.450 1.00 65.94 161 LEU A C 1
ATOM 1304 O O . LEU A 1 161 ? 11.352 -4.795 -15.002 1.00 65.94 161 LEU A O 1
ATOM 1308 N N . SER A 1 162 ? 11.466 -7.035 -14.896 1.00 68.19 162 SER A N 1
ATOM 1309 C CA . SER A 1 162 ? 12.400 -7.056 -13.777 1.00 68.19 162 SER A CA 1
ATOM 1310 C C . SER A 1 162 ? 13.720 -6.382 -14.167 1.00 68.19 162 SER A C 1
ATOM 1312 O O . SER A 1 162 ? 14.173 -6.471 -15.312 1.00 68.19 162 SER A O 1
ATOM 1314 N N . ILE A 1 163 ? 14.361 -5.727 -13.194 1.00 69.62 163 ILE A N 1
ATOM 1315 C CA . ILE A 1 163 ? 15.661 -5.066 -13.394 1.00 69.62 163 ILE A CA 1
ATOM 1316 C C . ILE A 1 163 ? 16.696 -6.060 -13.946 1.00 69.62 163 ILE A C 1
ATOM 1318 O O . ILE A 1 163 ? 17.521 -5.681 -14.770 1.00 69.62 163 ILE A O 1
ATOM 1322 N N . ILE A 1 164 ? 16.638 -7.326 -13.515 1.00 68.81 164 ILE A N 1
ATOM 1323 C CA . ILE A 1 164 ? 17.557 -8.388 -13.948 1.00 68.81 164 ILE A CA 1
ATOM 1324 C C . ILE A 1 164 ? 17.409 -8.641 -15.450 1.00 68.81 164 ILE A C 1
ATOM 1326 O O . ILE A 1 164 ? 18.405 -8.638 -16.170 1.00 68.81 164 ILE A O 1
ATOM 1330 N N . ASN A 1 165 ? 16.173 -8.783 -15.935 1.00 72.75 165 ASN A N 1
ATOM 1331 C CA . ASN A 1 165 ? 15.911 -9.032 -17.352 1.00 72.75 165 ASN A CA 1
ATOM 1332 C C . ASN A 1 165 ? 16.359 -7.844 -18.211 1.00 72.75 165 ASN A C 1
ATOM 1334 O O . ASN A 1 165 ? 17.018 -8.022 -19.230 1.00 72.75 165 ASN A O 1
ATOM 1338 N N . LEU A 1 166 ? 16.044 -6.624 -17.769 1.00 74.00 166 LEU A N 1
ATOM 1339 C CA . LEU A 1 166 ? 16.415 -5.387 -18.456 1.00 74.00 166 LEU A CA 1
ATOM 1340 C C . LEU A 1 166 ? 17.934 -5.172 -18.514 1.00 74.00 166 LEU A C 1
ATOM 1342 O O . LEU A 1 166 ? 18.456 -4.751 -19.543 1.00 74.00 166 LEU A O 1
ATOM 1346 N N . ALA A 1 167 ? 18.647 -5.483 -17.429 1.00 70.44 167 ALA A N 1
ATOM 1347 C CA . ALA A 1 167 ? 20.101 -5.383 -17.372 1.00 70.44 167 ALA A CA 1
ATOM 1348 C C . ALA A 1 167 ? 20.786 -6.439 -18.253 1.00 70.44 167 ALA A C 1
ATOM 1350 O O . ALA A 1 167 ? 21.710 -6.097 -18.985 1.00 70.44 167 ALA A O 1
ATOM 1351 N N . SER A 1 168 ? 20.305 -7.688 -18.224 1.00 73.56 168 SER A N 1
ATOM 1352 C CA . SER A 1 168 ? 20.812 -8.762 -19.090 1.00 73.56 168 SER A CA 1
ATOM 1353 C C . SER A 1 168 ? 20.665 -8.394 -20.565 1.00 73.56 168 SER A C 1
ATOM 1355 O O . SER A 1 168 ? 21.620 -8.497 -21.327 1.00 73.56 168 SER A O 1
ATOM 1357 N N . TYR A 1 169 ? 19.495 -7.881 -20.948 1.00 74.44 169 TYR A N 1
ATOM 1358 C CA . TYR A 1 169 ? 19.227 -7.445 -22.314 1.00 74.44 169 TYR A CA 1
ATOM 1359 C C . TYR A 1 169 ? 20.105 -6.260 -22.745 1.00 74.44 169 TYR A C 1
ATOM 1361 O O . TYR A 1 169 ? 20.652 -6.261 -23.843 1.00 74.44 169 TYR A O 1
ATOM 1369 N N . LEU A 1 170 ? 20.317 -5.269 -21.869 1.00 71.56 170 LEU A N 1
ATOM 1370 C CA . LEU A 1 170 ? 21.277 -4.191 -22.133 1.00 71.56 170 LEU A CA 1
ATOM 1371 C C . LEU A 1 170 ? 22.691 -4.723 -22.404 1.00 71.56 170 LEU A C 1
ATOM 1373 O O . LEU A 1 170 ? 23.347 -4.263 -23.335 1.00 71.56 170 LEU A O 1
ATOM 1377 N N . SER A 1 171 ? 23.157 -5.699 -21.619 1.00 75.75 171 SE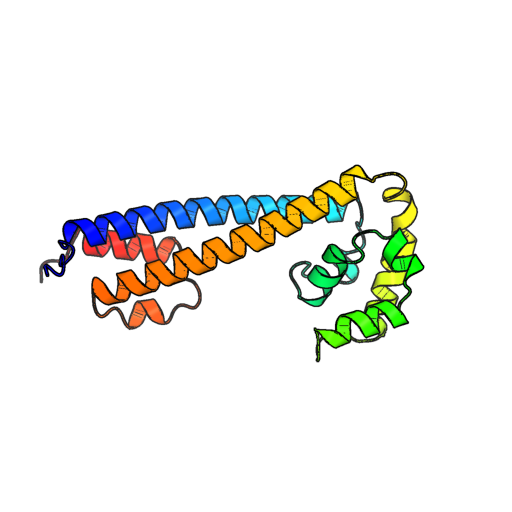R A N 1
ATOM 1378 C CA . SER A 1 171 ? 24.481 -6.301 -21.816 1.00 75.75 171 SER A CA 1
ATOM 1379 C C . SER A 1 171 ? 24.612 -7.015 -23.166 1.00 75.75 171 SER A C 1
ATOM 1381 O O . SER A 1 171 ? 25.676 -6.936 -23.778 1.00 75.75 171 SER A O 1
ATOM 1383 N N . GLU A 1 172 ? 23.545 -7.661 -23.648 1.00 73.44 172 GLU A N 1
ATOM 1384 C CA . GLU A 1 172 ? 23.493 -8.288 -24.980 1.00 73.44 172 GLU A CA 1
ATOM 1385 C C . GLU A 1 172 ? 23.549 -7.260 -26.117 1.00 73.44 172 GLU A C 1
ATOM 1387 O O . GLU A 1 172 ? 24.224 -7.490 -27.118 1.00 73.44 172 GLU A O 1
ATOM 1392 N N . LEU A 1 173 ? 22.887 -6.110 -25.962 1.00 69.94 173 LEU A N 1
ATOM 1393 C CA . LEU A 1 173 ? 22.923 -5.032 -26.958 1.00 69.94 173 LEU A CA 1
ATOM 1394 C C . LEU A 1 173 ? 24.300 -4.364 -27.060 1.00 69.94 173 LEU A C 1
ATOM 1396 O O . LEU A 1 173 ? 24.693 -3.921 -28.136 1.00 69.94 173 LEU A O 1
ATOM 1400 N N . GLU A 1 174 ? 25.028 -4.281 -25.947 1.00 64.69 174 GLU A N 1
ATOM 1401 C CA . GLU A 1 174 ? 26.374 -3.699 -25.896 1.00 64.69 174 GLU A CA 1
ATOM 1402 C C . GLU A 1 174 ? 27.457 -4.654 -26.420 1.00 64.69 174 GLU A C 1
ATOM 1404 O O . GLU A 1 174 ? 28.527 -4.201 -26.824 1.00 64.69 174 GLU A O 1
ATOM 1409 N N . HIS A 1 175 ? 27.175 -5.960 -26.454 1.00 64.12 175 HIS A N 1
ATOM 1410 C CA . HIS A 1 175 ? 28.063 -6.999 -26.976 1.00 64.12 175 HIS A CA 1
ATOM 1411 C C . HIS A 1 175 ? 27.284 -7.923 -27.922 1.00 64.12 175 HIS A C 1
ATOM 1413 O O . HIS A 1 175 ? 26.964 -9.054 -27.535 1.00 64.12 175 HIS A O 1
ATOM 1419 N N . PRO A 1 176 ? 26.976 -7.487 -29.160 1.00 55.84 176 PRO A N 1
ATOM 1420 C CA . PRO A 1 176 ? 26.364 -8.381 -30.129 1.00 55.84 176 PRO A CA 1
ATOM 1421 C C . PRO A 1 176 ? 27.294 -9.584 -30.298 1.00 55.84 176 PRO A C 1
ATOM 1423 O O . PRO A 1 176 ? 28.461 -9.432 -30.664 1.00 55.84 176 PRO A O 1
ATOM 1426 N N . ARG A 1 177 ? 26.809 -10.790 -29.976 1.00 45.44 177 ARG A N 1
ATOM 1427 C CA . ARG A 1 177 ? 27.528 -12.022 -30.311 1.00 45.44 177 ARG A CA 1
ATOM 1428 C C . ARG A 1 177 ? 27.676 -12.027 -31.829 1.00 45.44 177 ARG A C 1
ATOM 1430 O O . ARG A 1 177 ? 26.697 -12.276 -32.524 1.00 45.44 177 ARG A O 1
ATOM 1437 N N . ASN A 1 178 ? 28.870 -11.700 -32.322 1.00 35.75 178 ASN A N 1
ATOM 1438 C CA . ASN A 1 178 ? 29.231 -11.891 -33.721 1.00 35.75 178 ASN A CA 1
ATOM 1439 C C . ASN A 1 178 ? 28.927 -13.346 -34.085 1.00 35.75 178 ASN A C 1
ATOM 1441 O O . ASN A 1 178 ? 29.551 -14.255 -33.534 1.00 35.75 178 ASN A O 1
ATOM 1445 N N . ASN A 1 179 ? 27.967 -13.541 -34.981 1.00 34.66 179 ASN A N 1
ATOM 1446 C CA . ASN A 1 179 ? 27.739 -14.787 -35.693 1.00 34.66 179 ASN A CA 1
ATOM 1447 C C . ASN A 1 179 ? 27.410 -14.451 -37.144 1.00 34.66 179 ASN A C 1
ATOM 1449 O O . ASN A 1 179 ? 26.573 -13.540 -37.341 1.00 34.66 179 ASN A O 1
#

Foldseek 3Di:
DDPPPPDLVRLLVVLVVLLVVLVVLVVVLVVLVVVLVVLCCQQQVCVCVLPVPCPDPLNLQCCQPPVALVSLLVCALVNSQVSCCVPPPPDDDSVSSNSSNVSSVVRNVSNPPPPVSSVVSNVSSVSNVVSVVVSVVSQVVSVVSVVVSDVPPVCVPDPDNDSVVSVVVSVCVVPPPDD

pLDDT: mean 82.67, std 15.48, range [33.09, 97.56]